Protein AF-A0AB40A2S5-F1 (afdb_monomer)

pLDDT: mean 77.13, std 17.72, range [32.69, 95.38]

Nearest PDB structures (foldseek):
  8j2f-assembly1_B  TM=7.407E-01  e=4.634E+00  Homo sapiens
  6r1j-assembly1_D-2  TM=4.000E-01  e=4.861E+00  Aeromonas hydrophila J-1
  6h2e-assembly1_P-2  TM=4.007E-01  e=5.889E+00  Aeromonas hydrophila subsp. hydrophila AL09-71

Mean predicted aligned error: 19.11 Å

Secondary structure (DSSP, 8-state):
-GGGTTTTTT-HHHHHHHHHHHHHHHHHH--HHHHHHHHHHHS-S---TTT---PPPHHHHHHHHHHHHHHHHHHHHHHHHHHHHHHHHHHHHHTTSSHHHHHHHHHHHHHHHHHHHHHHHHHHHHHHHHGGGGGGSPPPTT--SSPTT----S-PPP----GGGTTTSTTS------------HHHHHHHHHHT--------PPPP----------GGGGSSHHHHHHHHHHHHHHTTSSSPPTT-GGGGS-HHHHHHHHHHHHHHHTT-HHHHHHHHHHHHHHHH-

Foldseek 3Di:
DPPCCPVCVPPPLVVLVVQLVVLVVVLVVLPLVVLVVVLVVQAAPDPDVVPGPDHDALLSLVVSLVSLVVLLVSLVSSLVSLVSNLVSLVVVVVVVPPVVVSVVVNVVSVVSNVVSLVSNLVSQVVSQVSVVCSVVGHHDPVDDNDDPPDDDDNGDDRRDDDPVPPPPPPPDPPPPPPPPPPQPPVNVVVVVVVVPPDDDDDDDDDDDDPPPQPPPDLVQLVDLVSVVVLLVVLVVQVVDVVRDPPNLCNQPDPVLNVVLVVQLVVCCVPPSVVSSVVSSVSSVVRRD

Structure (mmCIF, N/CA/C/O backbone):
data_AF-A0AB40A2S5-F1
#
_entry.id   AF-A0AB40A2S5-F1
#
loop_
_atom_site.group_PDB
_atom_site.id
_atom_site.type_symbol
_atom_site.label_atom_id
_atom_site.label_alt_id
_atom_site.label_comp_id
_atom_site.label_asym_id
_atom_site.label_entity_id
_atom_site.label_seq_id
_atom_site.pdbx_PDB_ins_code
_atom_site.Cartn_x
_atom_site.Cartn_y
_atom_site.Cartn_z
_atom_site.occupancy
_atom_site.B_iso_or_equiv
_atom_site.auth_seq_id
_atom_site.auth_comp_id
_atom_site.auth_asym_id
_atom_site.auth_atom_id
_atom_site.pdbx_PDB_model_num
ATOM 1 N N . MET A 1 1 ? 15.917 -6.326 -9.141 1.00 54.97 1 MET A N 1
ATOM 2 C CA . MET A 1 1 ? 16.997 -5.456 -8.611 1.00 54.97 1 MET A CA 1
ATOM 3 C C . MET A 1 1 ? 18.408 -6.043 -8.737 1.00 54.97 1 MET A C 1
ATOM 5 O O . MET A 1 1 ? 19.335 -5.268 -8.919 1.00 54.97 1 MET A O 1
ATOM 9 N N . ALA A 1 2 ? 18.611 -7.367 -8.661 1.00 56.84 2 ALA A N 1
ATOM 10 C CA . ALA A 1 2 ? 19.961 -7.952 -8.606 1.00 56.84 2 ALA A CA 1
ATOM 11 C C . ALA A 1 2 ? 20.803 -7.795 -9.893 1.00 56.84 2 ALA A C 1
ATOM 13 O O . ALA A 1 2 ? 22.002 -7.555 -9.810 1.00 56.84 2 ALA A O 1
ATOM 14 N N . ARG A 1 3 ? 20.191 -7.865 -11.083 1.00 71.81 3 ARG A N 1
ATOM 15 C CA . ARG A 1 3 ? 20.932 -8.092 -12.341 1.00 71.81 3 ARG A CA 1
ATOM 16 C C . ARG A 1 3 ? 21.876 -6.962 -12.789 1.00 71.81 3 ARG A C 1
ATOM 18 O O . ARG A 1 3 ? 22.825 -7.240 -13.502 1.00 71.81 3 ARG A O 1
ATOM 25 N N . ARG A 1 4 ? 21.627 -5.701 -12.409 1.00 72.25 4 ARG A N 1
ATOM 26 C CA . ARG A 1 4 ? 22.439 -4.535 -12.839 1.00 72.25 4 ARG A CA 1
ATOM 27 C C . ARG A 1 4 ? 22.916 -3.652 -11.682 1.00 72.25 4 ARG A C 1
ATOM 29 O O . ARG A 1 4 ? 23.285 -2.498 -11.883 1.00 72.25 4 ARG A O 1
ATOM 36 N N . LYS A 1 5 ? 22.909 -4.188 -10.455 1.00 75.94 5 LYS A N 1
ATOM 37 C CA . LYS A 1 5 ? 23.306 -3.444 -9.250 1.00 75.94 5 LYS A CA 1
ATOM 38 C C . LYS A 1 5 ? 24.749 -2.941 -9.330 1.00 75.94 5 LYS A C 1
ATOM 40 O O . LYS A 1 5 ? 25.013 -1.817 -8.920 1.00 75.94 5 LYS A O 1
ATOM 45 N N . ASN A 1 6 ? 25.652 -3.750 -9.883 1.00 76.69 6 ASN A N 1
ATOM 46 C CA . ASN A 1 6 ? 27.071 -3.405 -9.978 1.00 76.69 6 ASN A CA 1
ATOM 47 C C . ASN A 1 6 ? 27.342 -2.373 -11.083 1.00 76.69 6 ASN A C 1
ATOM 49 O O . ASN A 1 6 ? 28.136 -1.466 -10.870 1.00 76.69 6 ASN A O 1
ATOM 53 N N . SER A 1 7 ? 26.617 -2.440 -12.204 1.00 76.56 7 SER A N 1
ATOM 54 C CA . SER A 1 7 ? 26.783 -1.520 -13.339 1.00 76.56 7 SER A CA 1
ATOM 55 C C . SER A 1 7 ? 26.329 -0.088 -13.042 1.00 76.56 7 SER A C 1
ATOM 57 O O . SER A 1 7 ? 26.876 0.853 -13.602 1.00 76.56 7 SER A O 1
ATOM 59 N N . PHE A 1 8 ? 25.338 0.098 -12.163 1.00 78.44 8 PHE A N 1
ATOM 60 C CA . PHE A 1 8 ? 24.709 1.406 -11.935 1.00 78.44 8 PHE A CA 1
ATOM 61 C C . PHE A 1 8 ? 24.818 1.913 -10.490 1.00 78.44 8 PHE A C 1
ATOM 63 O O . PHE A 1 8 ? 24.147 2.875 -10.118 1.00 78.44 8 PHE A O 1
ATOM 70 N N . ARG A 1 9 ? 25.681 1.309 -9.660 1.00 79.25 9 ARG A N 1
ATOM 71 C CA . ARG A 1 9 ? 25.815 1.621 -8.220 1.00 79.25 9 ARG A CA 1
ATOM 72 C C . ARG A 1 9 ? 26.042 3.111 -7.924 1.00 79.25 9 ARG A C 1
ATOM 74 O O . ARG A 1 9 ? 25.548 3.626 -6.917 1.00 79.25 9 ARG A O 1
ATOM 81 N N . ASN A 1 10 ? 26.771 3.798 -8.801 1.00 84.81 10 ASN A N 1
ATOM 82 C CA . ASN A 1 10 ? 27.146 5.200 -8.621 1.00 84.81 10 ASN A CA 1
ATOM 83 C C . ASN A 1 10 ? 26.160 6.188 -9.255 1.00 84.81 10 ASN A C 1
ATOM 85 O O . ASN A 1 10 ? 26.269 7.384 -9.007 1.00 84.81 10 ASN A O 1
ATOM 89 N N . MET A 1 11 ? 25.161 5.710 -10.004 1.00 87.88 11 MET A N 1
ATOM 90 C CA . MET A 1 11 ? 24.191 6.587 -10.656 1.00 87.88 11 MET A CA 1
ATOM 91 C C . MET A 1 11 ? 23.150 7.108 -9.650 1.00 87.88 11 MET A C 1
ATOM 93 O O . MET A 1 11 ? 22.482 6.301 -8.989 1.00 87.88 11 MET A O 1
ATOM 97 N N . PRO A 1 12 ? 22.937 8.436 -9.556 1.00 89.00 12 PRO A N 1
ATOM 98 C CA . PRO A 1 12 ? 21.922 9.024 -8.681 1.00 89.00 12 PRO A CA 1
ATOM 99 C C . PRO A 1 12 ? 20.514 8.466 -8.922 1.00 89.00 12 PRO A C 1
ATOM 101 O O . PRO A 1 12 ? 19.831 8.095 -7.964 1.00 89.00 12 PRO A O 1
ATOM 104 N N . GLY A 1 13 ? 20.111 8.301 -10.189 1.00 88.06 13 GLY A N 1
ATOM 105 C CA . GLY A 1 13 ? 18.821 7.697 -10.533 1.00 88.06 13 GLY A CA 1
ATOM 106 C C . GLY A 1 13 ? 18.681 6.272 -10.014 1.00 88.06 13 GLY A C 1
ATOM 107 O O . GLY A 1 13 ? 17.656 5.922 -9.438 1.00 88.06 13 GLY A O 1
ATOM 108 N N . PHE A 1 14 ? 19.735 5.458 -10.111 1.00 88.69 14 PHE A N 1
ATOM 109 C CA . PHE A 1 14 ? 19.708 4.093 -9.586 1.00 88.69 14 PHE A CA 1
ATOM 110 C C . PHE A 1 14 ? 19.562 4.063 -8.058 1.00 88.69 14 PHE A C 1
ATOM 112 O O . PHE A 1 14 ? 18.797 3.258 -7.527 1.00 88.69 14 PHE A O 1
ATOM 119 N N . ARG A 1 15 ? 20.206 4.990 -7.332 1.00 90.69 15 ARG A N 1
ATOM 120 C CA . ARG A 1 15 ? 20.00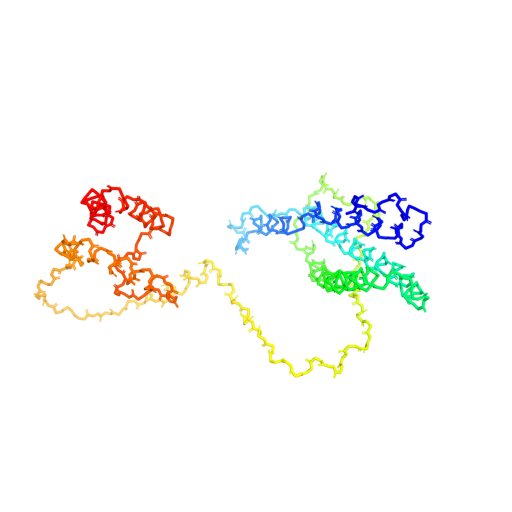3 5.141 -5.879 1.00 90.69 15 ARG A CA 1
ATOM 121 C C . ARG A 1 15 ? 18.558 5.521 -5.540 1.00 90.69 15 ARG A C 1
ATOM 123 O O . ARG A 1 15 ? 18.021 5.003 -4.560 1.00 90.69 15 ARG A O 1
ATOM 130 N N . ALA A 1 16 ? 17.913 6.370 -6.344 1.00 91.69 16 ALA A N 1
ATOM 131 C CA . ALA A 1 16 ? 16.495 6.696 -6.182 1.00 91.69 16 ALA A CA 1
ATOM 132 C C . ALA A 1 16 ? 15.596 5.465 -6.403 1.00 91.69 16 ALA A C 1
ATOM 134 O O . ALA A 1 16 ? 14.708 5.210 -5.591 1.00 91.69 16 ALA A O 1
ATOM 135 N N . VAL A 1 17 ? 15.884 4.626 -7.407 1.00 92.06 17 VAL A N 1
ATOM 136 C CA . VAL A 1 17 ? 15.164 3.352 -7.615 1.00 92.06 17 VAL A CA 1
ATOM 137 C C . VAL A 1 17 ? 15.398 2.377 -6.454 1.00 92.06 17 VAL A C 1
ATOM 139 O O . VAL A 1 17 ? 14.479 1.675 -6.040 1.00 92.06 17 VAL A O 1
ATOM 142 N N . CYS A 1 18 ? 16.599 2.340 -5.870 1.00 91.62 18 CYS A N 1
ATOM 143 C CA . CYS A 1 18 ? 16.871 1.545 -4.667 1.00 91.62 18 CYS A CA 1
ATOM 144 C C . CYS A 1 18 ? 16.024 1.999 -3.474 1.00 91.62 18 CYS A C 1
ATOM 146 O O . CYS A 1 18 ? 15.433 1.160 -2.793 1.00 91.62 18 CYS A O 1
ATOM 148 N N . LYS A 1 19 ? 15.911 3.314 -3.247 1.00 93.62 19 LYS A N 1
ATOM 149 C CA . LYS A 1 19 ? 15.030 3.881 -2.213 1.00 93.62 19 LYS A CA 1
ATOM 150 C C . LYS A 1 19 ? 13.561 3.551 -2.486 1.00 93.62 19 LYS A C 1
ATOM 152 O O . LYS A 1 19 ? 12.868 3.122 -1.566 1.00 93.62 19 LYS A O 1
ATOM 157 N N . LEU A 1 20 ? 13.128 3.665 -3.743 1.00 94.75 20 LEU A N 1
ATOM 158 C CA . LEU A 1 20 ? 11.791 3.274 -4.190 1.00 94.75 20 LEU A CA 1
ATOM 159 C C . LEU A 1 20 ? 11.502 1.802 -3.868 1.00 94.75 20 LEU A C 1
ATOM 161 O O . LEU A 1 20 ? 10.486 1.497 -3.255 1.00 94.75 20 LEU A O 1
ATOM 165 N N . ASN A 1 21 ? 12.411 0.890 -4.213 1.00 93.75 21 ASN A N 1
ATOM 166 C CA . ASN A 1 21 ? 12.247 -0.534 -3.925 1.00 93.75 21 ASN A CA 1
ATOM 167 C C . ASN A 1 21 ? 12.175 -0.813 -2.420 1.00 93.75 21 ASN A C 1
ATOM 169 O O . ASN A 1 21 ? 11.327 -1.580 -1.980 1.00 93.75 21 ASN A O 1
ATOM 173 N N . SER A 1 22 ? 13.020 -0.165 -1.616 1.00 93.81 22 SER A N 1
ATOM 174 C CA . SER A 1 22 ? 12.947 -0.284 -0.157 1.00 93.81 22 SER A CA 1
ATOM 175 C C . SER A 1 22 ? 11.606 0.213 0.396 1.00 93.81 22 SER A C 1
ATOM 177 O O . SER A 1 22 ? 11.049 -0.426 1.286 1.00 93.81 22 SER A O 1
ATOM 179 N N . ALA A 1 23 ? 11.062 1.310 -0.139 1.00 94.81 23 ALA A N 1
ATOM 180 C CA . ALA A 1 23 ? 9.746 1.819 0.244 1.00 94.81 23 ALA A CA 1
ATOM 181 C C . ALA A 1 23 ? 8.612 0.861 -0.168 1.00 94.81 23 ALA A C 1
ATOM 183 O O . ALA A 1 23 ? 7.742 0.568 0.646 1.00 94.81 23 ALA A O 1
ATOM 184 N N . LEU A 1 24 ? 8.669 0.288 -1.375 1.00 94.00 24 LEU A N 1
ATOM 185 C CA . LEU A 1 24 ? 7.712 -0.725 -1.839 1.00 94.00 24 LEU A CA 1
ATOM 186 C C . LEU A 1 24 ? 7.765 -2.009 -0.999 1.00 94.00 24 LEU A C 1
ATOM 188 O O . LEU A 1 24 ? 6.727 -2.564 -0.654 1.00 94.00 24 LEU A O 1
ATOM 192 N N . CYS A 1 25 ? 8.956 -2.465 -0.604 1.00 93.81 25 CYS A N 1
ATOM 193 C CA . CYS A 1 25 ? 9.088 -3.604 0.304 1.00 93.81 25 CYS A CA 1
ATOM 194 C C . CYS A 1 25 ? 8.498 -3.306 1.690 1.00 93.81 25 CYS A C 1
ATOM 196 O O . CYS A 1 25 ? 7.896 -4.188 2.297 1.00 93.81 25 CYS A O 1
ATOM 198 N N . ARG A 1 26 ? 8.656 -2.078 2.204 1.00 93.69 26 ARG A N 1
ATOM 199 C CA . ARG A 1 26 ? 7.998 -1.652 3.453 1.00 93.69 26 ARG A CA 1
ATOM 200 C C . ARG A 1 26 ? 6.481 -1.614 3.296 1.00 93.69 26 ARG A C 1
ATOM 202 O O . ARG A 1 26 ? 5.789 -2.027 4.216 1.00 93.69 26 ARG A O 1
ATOM 209 N N . LEU A 1 27 ? 5.986 -1.189 2.134 1.00 92.00 27 LEU A N 1
ATOM 210 C CA . LEU A 1 27 ? 4.557 -1.157 1.833 1.00 92.00 27 LEU A CA 1
ATOM 211 C C . LEU A 1 27 ? 3.966 -2.567 1.830 1.00 92.00 27 LEU A C 1
ATOM 213 O O . LEU A 1 27 ? 2.934 -2.785 2.441 1.00 92.00 27 LEU A O 1
ATOM 217 N N . LEU A 1 28 ? 4.662 -3.536 1.230 1.00 89.56 28 LEU A N 1
ATOM 218 C CA . LEU A 1 28 ? 4.242 -4.941 1.238 1.00 89.56 28 LEU A CA 1
ATOM 219 C C . LEU A 1 28 ? 4.155 -5.524 2.660 1.00 89.56 28 LEU A C 1
ATOM 221 O O . LEU A 1 28 ? 3.332 -6.391 2.927 1.00 89.56 28 LEU A O 1
ATOM 225 N N . ARG A 1 29 ? 5.019 -5.063 3.572 1.00 90.31 29 ARG A N 1
ATOM 226 C CA . ARG A 1 29 ? 5.001 -5.476 4.985 1.00 90.31 29 ARG A CA 1
ATOM 227 C C . ARG A 1 29 ? 3.889 -4.796 5.785 1.00 90.31 29 ARG A C 1
ATOM 229 O O . ARG A 1 29 ? 3.499 -5.313 6.827 1.00 90.31 29 ARG A O 1
ATOM 236 N N . LEU A 1 30 ? 3.418 -3.633 5.337 1.00 87.88 30 LEU A N 1
ATOM 237 C CA . LEU A 1 30 ? 2.321 -2.900 5.958 1.00 87.88 30 LEU A CA 1
ATOM 238 C C . LEU A 1 30 ? 1.004 -3.413 5.364 1.00 87.88 30 LEU A C 1
ATOM 240 O O . LEU A 1 30 ? 0.471 -2.864 4.404 1.00 87.88 30 LEU A O 1
ATOM 244 N N . ASP A 1 31 ? 0.493 -4.500 5.935 1.00 86.19 31 ASP A N 1
ATOM 245 C CA . ASP A 1 31 ? -0.768 -5.111 5.510 1.00 86.19 31 ASP A CA 1
ATOM 246 C C . ASP A 1 31 ? -1.979 -4.386 6.121 1.00 86.19 31 ASP A C 1
ATOM 248 O O . ASP A 1 31 ? -2.658 -4.878 7.023 1.00 86.19 31 ASP A O 1
ATOM 252 N N . LEU A 1 32 ? -2.247 -3.177 5.618 1.00 89.56 32 LEU A N 1
ATOM 253 C CA . LEU A 1 32 ? -3.384 -2.367 6.064 1.00 89.56 32 LEU A CA 1
ATOM 254 C C . LEU A 1 32 ? -4.727 -3.068 5.800 1.00 89.56 32 LEU A C 1
ATOM 256 O O . LEU A 1 32 ? -5.680 -2.880 6.551 1.00 89.56 32 LEU A O 1
ATOM 260 N N . ALA A 1 33 ? -4.823 -3.867 4.735 1.00 90.12 33 ALA A N 1
ATOM 261 C CA . ALA A 1 33 ? -6.059 -4.561 4.391 1.00 90.12 33 ALA A CA 1
ATOM 262 C C . ALA A 1 33 ? -6.441 -5.565 5.482 1.00 90.12 33 ALA A C 1
ATOM 264 O O . ALA A 1 33 ? -7.592 -5.589 5.918 1.00 90.12 33 ALA A O 1
ATOM 265 N N . ARG A 1 34 ? -5.470 -6.349 5.961 1.00 90.62 34 ARG A N 1
ATOM 266 C CA . ARG A 1 34 ? -5.682 -7.276 7.071 1.00 90.62 34 ARG A CA 1
ATOM 267 C C . ARG A 1 34 ? -6.048 -6.551 8.362 1.00 90.62 34 ARG A C 1
ATOM 269 O O . ARG A 1 34 ? -7.016 -6.955 9.002 1.00 90.62 34 ARG A O 1
ATOM 276 N N . ASP A 1 35 ? -5.337 -5.473 8.693 1.00 90.31 35 ASP A N 1
ATOM 277 C CA . ASP A 1 35 ? -5.613 -4.670 9.892 1.00 90.31 35 ASP A CA 1
ATOM 278 C C . ASP A 1 35 ? -7.056 -4.119 9.871 1.00 90.31 35 ASP A C 1
ATOM 280 O O . ASP A 1 35 ? -7.779 -4.206 10.864 1.00 90.31 35 ASP A O 1
ATOM 284 N N . LEU A 1 36 ? -7.522 -3.623 8.717 1.00 91.19 36 LEU A N 1
ATOM 285 C CA . LEU A 1 36 ? -8.889 -3.117 8.545 1.00 91.19 36 LEU A CA 1
ATOM 286 C C . LEU A 1 36 ? -9.953 -4.219 8.611 1.00 91.19 36 LEU A C 1
ATOM 288 O O . LEU A 1 36 ? -11.012 -4.005 9.198 1.00 91.19 36 LEU A O 1
ATOM 292 N N . VAL A 1 37 ? -9.696 -5.391 8.022 1.00 91.62 37 VAL A N 1
ATOM 293 C CA . VAL A 1 37 ? -10.623 -6.535 8.088 1.00 91.62 37 VAL A CA 1
ATOM 294 C C . VAL A 1 37 ? -10.743 -7.045 9.520 1.00 91.62 37 VAL A C 1
ATOM 296 O O . VAL A 1 37 ? -11.853 -7.302 9.983 1.00 91.62 37 VAL A O 1
ATOM 299 N N . GLN A 1 38 ? -9.624 -7.143 10.237 1.00 90.56 38 GLN A N 1
ATOM 300 C CA . GLN A 1 38 ? -9.612 -7.543 11.639 1.00 90.56 38 GLN A CA 1
ATOM 301 C C . GLN A 1 38 ? -10.362 -6.531 12.509 1.00 90.56 38 GLN A C 1
ATOM 303 O O . GLN A 1 38 ? -11.195 -6.929 13.320 1.00 90.56 38 GLN A O 1
ATOM 308 N N . PHE A 1 39 ? -10.135 -5.231 12.298 1.00 90.00 39 PHE A N 1
ATOM 309 C CA . PHE A 1 39 ? -10.867 -4.189 13.017 1.00 90.00 39 PHE A CA 1
ATOM 310 C C . PHE A 1 39 ? -12.370 -4.228 12.710 1.00 90.00 39 PHE A C 1
ATOM 312 O O . PHE A 1 39 ? -13.184 -4.173 13.626 1.00 90.00 39 PHE A O 1
ATOM 319 N N . ARG A 1 40 ? -12.762 -4.402 11.440 1.00 88.44 40 ARG A N 1
ATOM 320 C CA . ARG A 1 40 ? -14.177 -4.537 11.059 1.00 88.44 40 ARG A CA 1
ATOM 321 C C . ARG A 1 40 ? -14.834 -5.776 11.664 1.00 88.44 40 ARG A C 1
ATOM 323 O O . ARG A 1 40 ? -16.011 -5.703 12.002 1.00 88.44 40 ARG A O 1
ATOM 330 N N . GLY A 1 41 ? -14.107 -6.886 11.781 1.00 86.81 41 GLY A N 1
ATOM 331 C CA . GLY A 1 41 ? -14.595 -8.105 12.429 1.00 86.81 41 GLY A CA 1
ATOM 332 C C . GLY A 1 41 ? -14.757 -7.973 13.945 1.00 86.81 41 GLY A C 1
ATOM 333 O O . GLY A 1 41 ? -15.552 -8.700 14.526 1.00 86.81 41 GLY A O 1
ATOM 334 N N . ALA A 1 42 ? -14.035 -7.043 14.574 1.00 85.75 42 ALA A N 1
ATOM 335 C CA . ALA A 1 42 ? -14.191 -6.717 15.989 1.00 85.75 42 ALA A CA 1
ATOM 336 C C . ALA A 1 42 ? -15.339 -5.727 16.259 1.00 85.75 42 ALA A C 1
ATOM 338 O O . ALA A 1 42 ? -15.735 -5.555 17.407 1.00 85.75 42 ALA A O 1
ATOM 339 N N . LEU A 1 43 ? -15.862 -5.055 15.227 1.00 84.94 43 LEU A N 1
ATOM 340 C CA . LEU A 1 43 ? -17.027 -4.184 15.370 1.00 84.94 43 LEU A CA 1
ATOM 341 C C . LEU A 1 43 ? -18.308 -5.028 15.437 1.00 84.94 43 LEU A C 1
ATOM 343 O O . LEU A 1 43 ? -18.479 -5.913 14.591 1.00 84.94 43 LEU A O 1
ATOM 347 N N . PRO A 1 44 ? -19.223 -4.741 16.379 1.00 80.12 44 PRO A N 1
ATOM 348 C CA . PRO A 1 44 ? -20.508 -5.420 16.435 1.00 80.12 44 PRO A CA 1
ATOM 349 C C . PRO A 1 44 ? -21.328 -5.107 15.175 1.00 80.12 44 PRO A C 1
ATOM 351 O O . PRO A 1 44 ? -21.299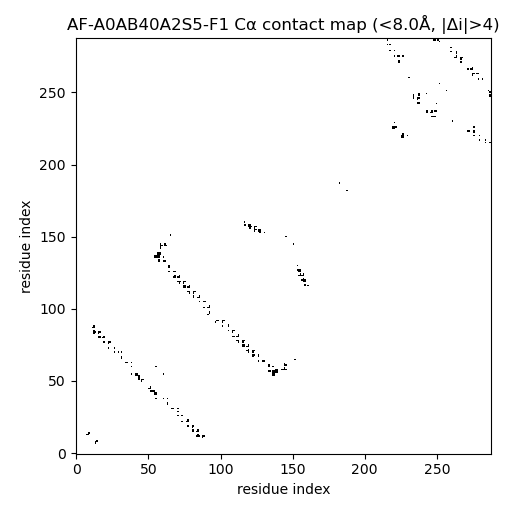 -3.994 14.650 1.00 80.12 44 PRO A O 1
ATOM 354 N N . ASP A 1 45 ? -22.058 -6.104 14.671 1.00 72.94 45 ASP A N 1
ATOM 355 C CA . ASP A 1 45 ? -22.925 -5.932 13.497 1.00 72.94 45 ASP A CA 1
ATOM 356 C C . ASP A 1 45 ? -24.236 -5.191 13.834 1.00 72.94 45 ASP A C 1
ATOM 358 O O . ASP A 1 45 ? -24.921 -4.723 12.923 1.00 72.94 45 ASP A O 1
ATOM 362 N N . VAL A 1 46 ? -24.560 -5.059 15.127 1.00 65.06 46 VAL A N 1
ATOM 363 C CA . VAL A 1 46 ? -25.724 -4.342 15.665 1.00 65.06 46 VAL A CA 1
ATOM 364 C C . VAL A 1 46 ? -25.284 -3.539 16.888 1.00 65.06 46 VAL A C 1
ATOM 366 O O . VAL A 1 46 ? -24.632 -4.081 17.778 1.00 65.06 46 VAL A O 1
ATOM 369 N N . CYS A 1 47 ? -25.637 -2.257 16.925 1.00 58.56 47 CYS A N 1
ATOM 370 C CA . CYS A 1 47 ? -25.440 -1.394 18.088 1.00 58.56 47 CYS A CA 1
ATOM 371 C C . CYS A 1 47 ? -26.744 -1.340 18.897 1.00 58.56 47 CYS A C 1
ATOM 373 O O . CYS A 1 47 ? -27.432 -0.326 18.858 1.00 58.56 47 CYS A O 1
ATOM 375 N N . ASP A 1 48 ? -27.105 -2.436 19.563 1.00 61.56 48 ASP A N 1
ATOM 376 C CA . ASP A 1 48 ? -28.135 -2.404 20.608 1.00 61.56 48 ASP A CA 1
ATOM 377 C C . ASP A 1 48 ? -27.433 -2.211 21.956 1.00 61.56 48 ASP A C 1
ATOM 379 O O . ASP A 1 48 ? -26.440 -2.887 22.223 1.00 61.56 48 ASP A O 1
ATOM 383 N N . GLU A 1 49 ? -27.925 -1.298 22.797 1.00 59.94 49 GLU A N 1
ATOM 384 C CA . GLU A 1 49 ? -27.339 -0.986 24.118 1.00 59.94 49 GLU A CA 1
ATOM 385 C C . GLU A 1 49 ? -27.244 -2.236 25.021 1.00 59.94 49 GLU A C 1
ATOM 387 O O . GLU A 1 49 ? -26.287 -2.374 25.779 1.00 59.94 49 GLU A O 1
ATOM 392 N N . ASP A 1 50 ? -28.172 -3.191 24.867 1.00 55.38 50 ASP A N 1
ATOM 393 C CA . ASP A 1 50 ? -28.272 -4.394 25.710 1.00 55.38 50 ASP A CA 1
ATOM 394 C C . ASP A 1 50 ? -27.659 -5.670 25.087 1.00 55.38 50 ASP A C 1
ATOM 396 O O . ASP A 1 50 ? -27.333 -6.621 25.799 1.00 55.38 50 ASP A O 1
ATOM 400 N N . LEU A 1 51 ? -27.502 -5.720 23.756 1.00 50.38 51 LEU A N 1
ATOM 401 C CA . LEU A 1 51 ? -27.018 -6.894 22.997 1.00 50.38 51 LEU A CA 1
ATOM 402 C C . LEU A 1 51 ? -25.718 -6.638 22.220 1.00 50.38 51 LEU A C 1
ATOM 404 O O . LEU A 1 51 ? -25.161 -7.556 21.606 1.00 50.38 51 LEU A O 1
ATOM 408 N N . GLY A 1 52 ? -25.226 -5.401 22.229 1.00 55.22 52 GLY A N 1
ATOM 409 C CA . GLY A 1 52 ? -23.966 -5.013 21.620 1.00 55.22 52 GLY A CA 1
ATOM 410 C C . GLY A 1 52 ? -22.809 -5.685 22.348 1.00 55.22 52 GLY A C 1
ATOM 411 O O . GLY A 1 52 ? -22.471 -5.329 23.473 1.00 55.22 52 GLY A O 1
ATOM 412 N N . GLY A 1 53 ? -22.189 -6.677 21.707 1.00 61.97 53 GLY A N 1
ATOM 413 C CA . GLY A 1 53 ? -20.961 -7.290 22.212 1.00 61.97 53 GLY A CA 1
ATOM 414 C C . GLY A 1 53 ? -19.847 -6.261 22.463 1.00 61.97 53 GLY A C 1
ATOM 415 O O . GLY A 1 53 ? -19.942 -5.098 22.074 1.00 61.97 53 GLY A O 1
ATOM 416 N N . ALA A 1 54 ? -18.755 -6.701 23.093 1.00 68.56 54 ALA A N 1
ATOM 417 C CA . ALA A 1 54 ? -17.642 -5.830 23.473 1.00 68.56 54 ALA A CA 1
ATOM 418 C C . ALA A 1 54 ? -17.129 -4.973 22.294 1.00 68.56 54 ALA A C 1
ATOM 420 O O . ALA A 1 54 ? -16.552 -5.490 21.336 1.00 68.56 54 ALA A O 1
ATOM 421 N N . MET A 1 55 ? -17.330 -3.654 22.378 1.00 76.50 55 MET A N 1
ATOM 422 C CA . MET A 1 55 ? -16.891 -2.702 21.357 1.00 76.50 55 MET A CA 1
ATOM 423 C C . MET A 1 55 ? -15.365 -2.496 21.418 1.00 76.50 55 MET A C 1
ATOM 425 O O . MET A 1 55 ? -14.793 -2.451 22.514 1.00 76.50 55 MET A O 1
ATOM 429 N N . PRO A 1 56 ? -14.677 -2.315 20.272 1.00 84.44 56 PRO A N 1
ATOM 430 C CA . PRO A 1 56 ? -13.266 -1.956 20.263 1.00 84.44 56 PRO A CA 1
ATOM 431 C C . PRO A 1 56 ? -13.007 -0.671 21.049 1.00 84.44 56 PRO A C 1
ATOM 433 O O . PRO A 1 56 ? -13.753 0.301 20.956 1.00 84.44 56 PRO A O 1
ATOM 436 N N . THR A 1 57 ? -11.909 -0.642 21.798 1.00 87.38 57 THR A N 1
ATOM 437 C CA . THR A 1 57 ? -11.519 0.558 22.546 1.00 87.38 57 THR A CA 1
ATOM 438 C C . THR A 1 57 ? -11.078 1.676 21.605 1.00 87.38 57 THR A C 1
ATOM 440 O O . THR A 1 57 ? -10.561 1.425 20.509 1.00 87.38 57 THR A O 1
ATOM 443 N N . ARG A 1 58 ? -11.176 2.926 22.065 1.00 87.94 58 ARG A N 1
ATOM 444 C CA . ARG A 1 58 ? -10.645 4.083 21.331 1.00 87.94 58 ARG A CA 1
ATOM 445 C C . ARG A 1 58 ? -9.162 3.927 20.969 1.00 87.94 58 ARG A C 1
ATOM 447 O O . ARG A 1 58 ? -8.770 4.279 19.863 1.00 87.94 58 ARG A O 1
ATOM 454 N N . SER A 1 59 ? -8.357 3.322 21.846 1.00 88.06 59 SER A N 1
ATOM 455 C CA . SER A 1 59 ? -6.944 3.015 21.576 1.00 88.06 59 SER A CA 1
ATOM 456 C C . SER A 1 59 ? -6.752 2.093 20.369 1.00 88.06 59 SER A C 1
ATOM 458 O O . SER A 1 59 ? -5.859 2.314 19.554 1.00 88.06 59 SER A O 1
ATOM 460 N N . SER A 1 60 ? -7.603 1.074 20.222 1.00 88.69 60 SER A N 1
ATOM 461 C CA . SER A 1 60 ? -7.574 0.173 19.065 1.00 88.69 60 SER A CA 1
ATOM 462 C C . SER A 1 60 ? -7.919 0.910 17.770 1.00 88.69 60 SER A C 1
ATOM 464 O O . SER A 1 60 ? -7.318 0.646 16.730 1.00 88.69 60 SER A O 1
ATOM 466 N N . PHE A 1 61 ? -8.854 1.859 17.824 1.00 90.50 61 PHE A N 1
ATOM 467 C CA . PHE A 1 61 ? -9.206 2.675 16.666 1.00 90.50 61 PHE A CA 1
ATOM 468 C C . PHE A 1 61 ? -8.111 3.692 16.309 1.00 90.50 61 PHE A C 1
ATOM 470 O O . PHE A 1 61 ? -7.750 3.831 15.140 1.00 90.50 61 PHE A O 1
ATOM 477 N N . GLU A 1 62 ? -7.514 4.347 17.306 1.00 90.12 62 GLU A N 1
ATOM 478 C CA . GLU A 1 62 ? -6.370 5.249 17.127 1.00 90.12 62 GLU A CA 1
ATOM 479 C C . GLU A 1 62 ? -5.163 4.521 16.519 1.00 90.12 62 GLU A C 1
ATOM 481 O O . GLU A 1 62 ? -4.516 5.061 15.620 1.00 90.12 62 GLU A O 1
ATOM 486 N N . TYR A 1 63 ? -4.917 3.265 16.907 1.00 91.06 63 TYR A N 1
ATOM 487 C CA . TYR A 1 63 ? -3.918 2.415 16.258 1.00 91.06 63 TYR A CA 1
ATOM 488 C C . TYR A 1 63 ? -4.179 2.268 14.753 1.00 91.06 63 TYR A C 1
ATOM 490 O O . TYR A 1 63 ? -3.274 2.490 13.946 1.00 91.06 63 TYR A O 1
ATOM 498 N N . ILE A 1 64 ? -5.416 1.960 14.349 1.00 92.69 64 ILE A N 1
ATOM 499 C CA . ILE A 1 64 ? -5.783 1.845 12.928 1.00 92.69 64 ILE A CA 1
ATOM 500 C C . ILE A 1 64 ? -5.586 3.175 12.194 1.00 92.69 64 ILE A C 1
ATOM 502 O O . ILE A 1 64 ? -5.063 3.187 11.077 1.00 92.69 64 ILE A O 1
ATOM 506 N N . LEU A 1 65 ? -5.935 4.302 12.819 1.00 91.62 65 LEU A N 1
ATOM 507 C CA . LEU A 1 65 ? -5.705 5.629 12.245 1.00 91.62 65 LEU A CA 1
ATOM 508 C C . LEU A 1 65 ? -4.213 5.922 12.044 1.00 91.62 65 LEU A C 1
ATOM 510 O O . LEU A 1 65 ? -3.837 6.435 10.990 1.00 91.62 65 LEU A O 1
ATOM 514 N N . VAL A 1 66 ? -3.350 5.547 12.992 1.00 92.12 66 VAL A N 1
ATOM 515 C CA . VAL A 1 66 ? -1.891 5.676 12.838 1.00 92.12 66 VAL A CA 1
ATOM 516 C C . VAL A 1 66 ? -1.361 4.766 11.732 1.00 92.12 66 VAL A C 1
ATOM 518 O O . VAL A 1 66 ? -0.520 5.187 10.937 1.00 92.12 66 VAL A O 1
ATOM 521 N N . ARG A 1 67 ? -1.869 3.535 11.615 1.00 92.69 67 ARG A N 1
ATOM 522 C CA . ARG A 1 67 ? -1.489 2.617 10.526 1.00 92.69 67 ARG A CA 1
ATOM 523 C C . ARG A 1 67 ? -1.878 3.181 9.161 1.00 92.69 67 ARG A C 1
ATOM 525 O O . ARG A 1 67 ? -1.082 3.120 8.224 1.00 92.69 67 ARG A O 1
ATOM 532 N N . LEU A 1 68 ? -3.055 3.795 9.067 1.00 92.88 68 LEU A N 1
ATOM 533 C CA . LEU A 1 68 ? -3.536 4.478 7.869 1.00 92.88 68 LEU A CA 1
ATOM 534 C C . LEU A 1 68 ? -2.694 5.718 7.522 1.00 92.88 68 LEU A C 1
ATOM 536 O O . LEU A 1 68 ? -2.384 5.941 6.351 1.00 92.88 68 LEU A O 1
ATOM 540 N N . LEU A 1 69 ? -2.280 6.491 8.529 1.00 92.19 69 LEU A N 1
ATOM 541 C CA . LEU A 1 69 ? -1.376 7.633 8.370 1.00 92.19 69 LEU A CA 1
ATOM 542 C C . LEU A 1 69 ? 0.007 7.188 7.869 1.00 92.19 69 LEU A C 1
ATOM 544 O O . LEU A 1 69 ? 0.548 7.757 6.921 1.00 92.19 69 LEU A O 1
ATOM 548 N N . GLY A 1 70 ? 0.554 6.118 8.452 1.00 91.88 70 GLY A N 1
ATOM 549 C CA . GLY A 1 70 ? 1.803 5.509 8.000 1.00 91.88 70 GLY A CA 1
ATOM 550 C C . GLY A 1 70 ? 1.717 5.012 6.557 1.00 91.88 70 GLY A C 1
ATOM 551 O O . GLY A 1 70 ? 2.642 5.227 5.776 1.00 91.88 70 GLY A O 1
ATOM 552 N N . PHE A 1 71 ? 0.590 4.408 6.173 1.00 94.06 71 PHE A N 1
ATOM 553 C CA . PHE A 1 71 ? 0.323 3.993 4.795 1.00 94.06 71 PHE A CA 1
ATOM 554 C C . PHE A 1 71 ? 0.286 5.186 3.827 1.00 94.06 71 PHE A C 1
ATOM 556 O O . PHE A 1 71 ? 0.917 5.139 2.770 1.00 94.06 71 PHE A O 1
ATOM 563 N N . TYR A 1 72 ? -0.385 6.278 4.206 1.00 94.00 72 TYR A N 1
ATOM 564 C CA . TYR A 1 72 ? -0.435 7.513 3.421 1.00 94.00 72 TYR A CA 1
ATOM 565 C C . TYR A 1 72 ? 0.967 8.098 3.172 1.00 94.00 72 TYR A C 1
ATOM 567 O O . TYR A 1 72 ? 1.372 8.253 2.017 1.00 94.00 72 TYR A O 1
ATOM 575 N N . HIS A 1 73 ? 1.748 8.342 4.229 1.00 92.75 73 HIS A N 1
ATOM 576 C CA . HIS A 1 73 ? 3.092 8.919 4.092 1.00 92.75 73 HIS A CA 1
ATOM 577 C C . HIS A 1 73 ? 4.072 7.983 3.381 1.00 92.75 73 HIS A C 1
ATOM 579 O O . HIS A 1 73 ? 5.000 8.425 2.702 1.00 92.75 73 HIS A O 1
ATOM 585 N N . LEU A 1 74 ? 3.870 6.669 3.484 1.00 94.44 74 LEU A N 1
ATOM 586 C CA . LEU A 1 74 ? 4.674 5.718 2.733 1.00 94.44 74 LEU A CA 1
ATOM 587 C C . LEU A 1 74 ? 4.423 5.834 1.223 1.00 94.44 74 LEU A C 1
ATOM 589 O O . LEU A 1 74 ? 5.377 5.798 0.444 1.00 94.44 74 LEU A O 1
ATOM 593 N N . HIS A 1 75 ? 3.170 6.029 0.803 1.00 94.38 75 HIS A N 1
ATOM 594 C CA . HIS A 1 75 ? 2.842 6.305 -0.597 1.00 94.38 75 HIS A CA 1
ATOM 595 C C . HIS A 1 75 ? 3.351 7.661 -1.080 1.0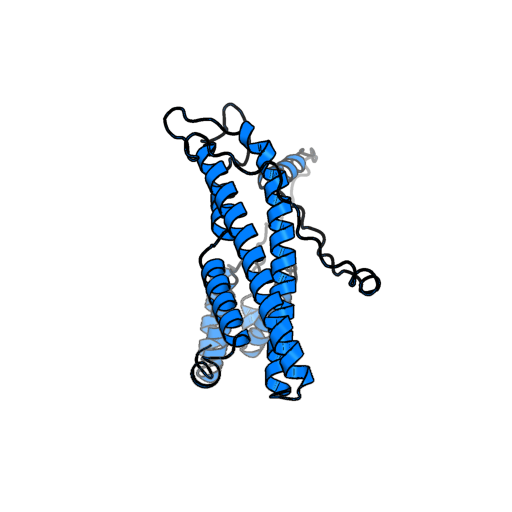0 94.38 75 HIS A C 1
ATOM 597 O O . HIS A 1 75 ? 3.838 7.759 -2.209 1.00 94.38 75 HIS A O 1
ATOM 603 N N . GLU A 1 76 ? 3.293 8.683 -0.231 1.00 92.25 76 GLU A N 1
ATOM 604 C CA . GLU A 1 76 ? 3.900 9.987 -0.499 1.00 92.25 76 GLU A CA 1
ATOM 605 C C . GLU A 1 76 ? 5.407 9.843 -0.757 1.00 92.25 76 GLU A C 1
ATOM 607 O O . GLU A 1 76 ? 5.914 10.275 -1.795 1.00 92.25 76 GLU A O 1
ATOM 612 N N . ARG A 1 77 ? 6.107 9.086 0.096 1.00 94.00 77 ARG A N 1
ATOM 613 C CA . ARG A 1 77 ? 7.531 8.795 -0.082 1.00 94.00 77 ARG A CA 1
ATOM 614 C C . ARG A 1 77 ? 7.832 8.013 -1.361 1.00 94.00 77 ARG A C 1
ATOM 616 O O . ARG A 1 77 ? 8.848 8.261 -2.016 1.00 94.00 77 ARG A O 1
ATOM 623 N N . ILE A 1 78 ? 6.979 7.053 -1.723 1.00 95.31 78 ILE A N 1
ATOM 624 C CA . ILE A 1 78 ? 7.095 6.307 -2.985 1.00 95.31 78 ILE A CA 1
ATOM 625 C C . ILE A 1 78 ? 6.999 7.269 -4.173 1.00 95.31 78 ILE A C 1
ATOM 627 O O . ILE A 1 78 ? 7.847 7.216 -5.065 1.00 95.31 78 ILE A O 1
ATOM 631 N N . ARG A 1 79 ? 6.022 8.183 -4.159 1.00 94.00 79 ARG A N 1
ATOM 632 C CA . ARG A 1 79 ? 5.849 9.203 -5.198 1.00 94.00 79 ARG A CA 1
ATOM 633 C C . ARG A 1 79 ? 7.078 10.096 -5.329 1.00 94.00 79 ARG A C 1
ATOM 635 O O . ARG A 1 79 ? 7.554 10.286 -6.446 1.00 94.00 79 ARG A O 1
ATOM 642 N N . GLU A 1 80 ? 7.614 10.615 -4.228 1.00 92.75 80 GLU A N 1
ATOM 643 C CA . GLU A 1 80 ? 8.838 11.426 -4.260 1.00 92.75 80 GLU A CA 1
ATOM 644 C C . GLU A 1 80 ? 9.989 10.673 -4.933 1.00 92.75 80 GLU A C 1
ATOM 646 O O . GLU A 1 80 ? 10.617 11.185 -5.860 1.00 92.75 80 GLU A O 1
ATOM 651 N N . CYS A 1 81 ? 10.221 9.417 -4.529 1.00 94.06 81 CYS A N 1
ATOM 652 C CA . CYS A 1 81 ? 11.272 8.588 -5.116 1.00 94.06 81 CYS A CA 1
ATOM 653 C C . CYS A 1 81 ? 11.036 8.350 -6.616 1.00 94.06 81 CYS A C 1
ATOM 655 O O . CYS A 1 81 ? 11.993 8.360 -7.393 1.00 94.06 81 CYS A O 1
ATOM 657 N N . CYS A 1 82 ? 9.780 8.157 -7.031 1.00 94.94 82 CYS A N 1
ATOM 658 C CA . CYS A 1 82 ? 9.408 8.045 -8.438 1.00 94.94 82 CYS A CA 1
ATOM 659 C C . CYS A 1 82 ? 9.709 9.331 -9.215 1.00 94.94 82 CYS A C 1
ATOM 661 O O . CYS A 1 82 ? 10.278 9.242 -10.297 1.00 94.94 82 CYS A O 1
ATOM 663 N N . LEU A 1 83 ? 9.372 10.508 -8.680 1.00 93.81 83 LEU A N 1
ATOM 664 C CA . LEU A 1 83 ? 9.634 11.793 -9.337 1.00 93.81 83 LEU A CA 1
ATOM 665 C C . LEU A 1 83 ? 11.137 12.059 -9.478 1.00 93.81 83 LEU A C 1
ATOM 667 O O . LEU A 1 83 ? 11.586 12.420 -10.563 1.00 93.81 83 LEU A O 1
ATOM 671 N N . THR A 1 84 ? 11.923 11.811 -8.426 1.00 93.81 84 THR A N 1
ATOM 672 C CA . THR A 1 84 ? 13.388 11.952 -8.471 1.00 93.81 84 THR A CA 1
ATOM 673 C C . THR A 1 84 ? 14.034 10.970 -9.451 1.00 93.81 84 THR A C 1
ATOM 675 O O . THR A 1 84 ? 14.975 11.322 -10.159 1.00 93.81 84 THR A O 1
ATOM 678 N N . ALA A 1 85 ? 13.553 9.725 -9.511 1.00 93.81 85 ALA A N 1
ATOM 679 C CA . ALA A 1 85 ? 14.061 8.752 -10.473 1.00 93.81 85 ALA A CA 1
ATOM 680 C C . ALA A 1 85 ? 13.661 9.132 -11.908 1.00 93.81 85 ALA A C 1
ATOM 682 O O . ALA A 1 85 ? 14.498 9.101 -12.808 1.00 93.81 85 ALA A O 1
ATOM 683 N N . ALA A 1 86 ? 12.403 9.525 -12.120 1.00 93.75 86 ALA A N 1
ATOM 684 C CA . ALA A 1 86 ? 11.881 9.902 -13.427 1.00 93.75 86 ALA A CA 1
ATOM 685 C C . ALA A 1 86 ? 12.596 11.130 -13.999 1.00 93.75 86 ALA A C 1
ATOM 687 O O . ALA A 1 86 ? 12.950 11.106 -15.175 1.00 93.75 86 ALA A O 1
ATOM 688 N N . SER A 1 87 ? 12.864 12.167 -13.198 1.00 93.19 87 SER A N 1
ATOM 689 C CA . SER A 1 87 ? 13.586 13.356 -13.669 1.00 93.19 87 SER A CA 1
ATOM 690 C C . SER A 1 87 ? 14.989 13.004 -14.169 1.00 93.19 87 SER A C 1
ATOM 692 O O . SER A 1 87 ? 15.353 13.365 -15.288 1.00 93.19 87 SER A O 1
ATOM 694 N N . TYR A 1 88 ? 15.734 12.210 -13.398 1.00 93.06 88 TYR A N 1
ATOM 695 C CA . TYR A 1 88 ? 17.074 11.760 -13.770 1.00 93.06 88 TYR A CA 1
ATOM 696 C C . TYR A 1 88 ? 17.069 10.893 -15.036 1.00 93.06 88 TYR A C 1
ATOM 698 O O . TYR A 1 88 ? 17.848 11.119 -15.960 1.00 93.06 88 TYR A O 1
ATOM 706 N N . PHE A 1 89 ? 16.180 9.901 -15.113 1.00 91.75 89 PHE A N 1
ATOM 707 C CA . PHE A 1 89 ? 16.119 9.017 -16.277 1.00 91.75 89 PHE A CA 1
ATOM 708 C C . PHE A 1 89 ? 15.597 9.721 -17.527 1.00 91.75 89 PHE A C 1
ATOM 710 O O . PHE A 1 89 ? 16.032 9.386 -18.621 1.00 91.75 89 PHE A O 1
ATOM 717 N N . THR A 1 90 ? 14.740 10.732 -17.384 1.00 91.81 90 THR A N 1
ATOM 718 C CA . THR A 1 90 ? 14.304 11.566 -18.513 1.00 91.81 90 THR A CA 1
ATOM 719 C C . THR A 1 90 ? 15.464 12.400 -19.059 1.00 91.81 90 THR A C 1
ATOM 721 O O . THR A 1 90 ? 15.622 12.503 -20.271 1.00 91.81 90 THR A O 1
ATOM 724 N N . GLN A 1 91 ? 16.324 12.951 -18.193 1.00 91.12 91 GLN A N 1
ATOM 725 C CA . GLN A 1 91 ? 17.556 13.622 -18.632 1.00 91.12 91 GLN A CA 1
ATOM 726 C C . GLN A 1 91 ? 18.495 12.652 -19.357 1.00 91.12 91 GLN A C 1
ATOM 728 O O . GLN A 1 91 ? 19.044 12.985 -20.401 1.00 91.12 91 GLN A O 1
ATOM 733 N N . LEU A 1 92 ? 18.635 11.429 -18.844 1.00 89.00 92 LEU A N 1
ATOM 734 C CA . LEU A 1 92 ? 19.486 10.413 -19.458 1.00 89.00 92 LEU A CA 1
ATOM 735 C C . LEU A 1 92 ? 18.936 9.916 -20.808 1.00 89.00 92 LEU A C 1
ATOM 737 O O . LEU A 1 92 ? 19.714 9.664 -21.725 1.00 89.00 92 LEU A O 1
ATOM 741 N N . LEU A 1 93 ? 17.606 9.848 -20.947 1.00 89.06 93 LEU A N 1
ATOM 742 C CA . LEU A 1 93 ? 16.912 9.541 -22.200 1.00 89.06 93 LEU A CA 1
ATOM 743 C C . LEU A 1 93 ? 17.164 10.620 -23.263 1.00 89.06 93 LEU A C 1
ATOM 745 O O . LEU A 1 93 ? 17.421 10.292 -24.414 1.00 89.06 93 LEU A O 1
ATOM 749 N N . ARG A 1 94 ? 17.149 11.906 -22.881 1.00 88.44 94 ARG A N 1
ATOM 750 C CA . ARG A 1 94 ? 17.470 13.021 -23.797 1.00 88.44 94 ARG A CA 1
ATOM 751 C C . ARG A 1 94 ? 18.888 12.929 -24.364 1.00 88.44 94 ARG A C 1
ATOM 753 O O . ARG A 1 94 ? 19.127 13.408 -25.464 1.00 88.44 94 ARG A O 1
ATOM 760 N N . ASN A 1 95 ? 19.795 12.289 -23.633 1.00 87.69 95 ASN A N 1
ATOM 761 C CA . ASN A 1 95 ? 21.172 12.058 -24.058 1.00 87.69 95 ASN A CA 1
ATOM 762 C C . ASN A 1 95 ? 21.334 10.764 -24.888 1.00 87.69 95 ASN A C 1
ATOM 764 O O . ASN A 1 95 ? 22.460 10.347 -25.138 1.00 87.69 95 ASN A O 1
ATOM 768 N N . ASN A 1 96 ? 20.234 10.112 -25.293 1.00 83.81 96 ASN A N 1
ATOM 769 C CA . ASN A 1 96 ? 20.198 8.881 -26.094 1.00 83.81 96 ASN A CA 1
ATOM 770 C C . ASN A 1 96 ? 20.964 7.676 -25.509 1.00 83.81 96 ASN A C 1
ATOM 772 O O . ASN A 1 96 ? 21.304 6.733 -26.225 1.00 83.81 96 ASN A O 1
ATOM 776 N N . PHE A 1 97 ? 21.196 7.643 -24.194 1.00 77.81 97 PHE A N 1
ATOM 777 C CA . PHE A 1 97 ? 21.826 6.495 -23.540 1.00 77.81 97 PHE A CA 1
ATOM 778 C C . PHE A 1 97 ? 20.792 5.420 -23.184 1.00 77.81 97 PHE A C 1
ATOM 780 O O . PHE A 1 97 ? 19.772 5.720 -22.578 1.00 77.81 97 PHE A O 1
ATOM 787 N N . PHE A 1 98 ? 21.077 4.146 -23.481 1.00 79.88 98 PHE A N 1
ATOM 788 C CA . PHE A 1 98 ? 20.299 2.979 -23.018 1.00 79.88 98 PHE A CA 1
ATOM 789 C C . PHE A 1 98 ? 18.768 3.088 -23.202 1.00 79.88 98 PHE A C 1
ATOM 791 O O . PHE A 1 98 ? 18.009 2.707 -22.304 1.00 79.88 98 PHE A O 1
ATOM 798 N N . MET A 1 99 ? 18.318 3.588 -24.358 1.00 85.88 99 MET A N 1
ATOM 799 C CA . MET A 1 99 ? 16.919 3.954 -24.628 1.00 85.88 99 MET A CA 1
ATOM 800 C C . MET A 1 99 ? 15.910 2.859 -24.259 1.00 85.88 99 MET A C 1
ATOM 802 O O . MET A 1 99 ? 14.982 3.123 -23.497 1.00 85.88 99 MET A O 1
ATOM 806 N N . ASP A 1 100 ? 16.118 1.613 -24.685 1.00 86.75 100 ASP A N 1
ATOM 807 C CA . ASP A 1 100 ? 15.172 0.514 -24.421 1.00 86.75 100 ASP A CA 1
ATOM 808 C C . ASP A 1 100 ? 14.994 0.225 -22.925 1.00 86.75 100 ASP A C 1
ATOM 810 O O . ASP A 1 100 ? 13.896 -0.022 -22.425 1.00 86.75 100 ASP A O 1
ATOM 814 N N . PHE A 1 101 ? 16.092 0.275 -22.171 1.00 85.88 101 PHE A N 1
ATOM 815 C CA . PHE A 1 101 ? 16.053 0.015 -20.737 1.00 85.88 101 PHE A CA 1
ATOM 816 C C . PHE A 1 101 ? 15.443 1.192 -19.976 1.00 85.88 101 PHE A C 1
ATOM 818 O O . PHE A 1 101 ? 14.651 0.991 -19.053 1.00 85.88 101 PHE A O 1
ATOM 825 N N . ILE A 1 102 ? 15.820 2.416 -20.347 1.00 88.88 102 ILE A N 1
ATOM 826 C CA . ILE A 1 102 ? 15.352 3.628 -19.681 1.00 88.88 102 ILE A CA 1
ATOM 827 C C . ILE A 1 102 ? 13.865 3.852 -19.944 1.00 88.88 102 ILE A C 1
ATOM 829 O O . ILE A 1 102 ? 13.137 4.158 -19.004 1.00 88.88 102 ILE A O 1
ATOM 833 N N . THR A 1 103 ? 13.388 3.649 -21.172 1.00 91.19 103 THR A N 1
ATOM 834 C CA . THR A 1 103 ? 11.960 3.771 -21.511 1.00 91.19 103 THR A CA 1
ATOM 835 C C . THR A 1 103 ? 11.108 2.797 -20.701 1.00 91.19 103 THR A C 1
ATOM 837 O O . THR A 1 103 ? 10.147 3.218 -20.052 1.00 91.19 103 THR A O 1
ATOM 840 N N . LEU A 1 104 ? 11.499 1.518 -20.635 1.00 91.88 104 LEU A N 1
ATOM 841 C CA . LEU A 1 104 ? 10.818 0.516 -19.812 1.00 91.88 104 LEU A CA 1
ATOM 842 C C . LEU A 1 104 ? 10.843 0.890 -18.324 1.00 91.88 104 LEU A C 1
ATOM 844 O O . LEU A 1 104 ? 9.834 0.761 -17.625 1.00 91.88 104 LEU A O 1
ATOM 848 N N . LEU A 1 105 ? 11.982 1.381 -17.829 1.00 91.00 105 LEU A N 1
ATOM 849 C CA . LEU A 1 105 ? 12.132 1.798 -16.438 1.00 91.00 105 LEU A CA 1
ATOM 850 C C . LEU A 1 105 ? 11.250 3.009 -16.103 1.00 91.00 105 LEU A C 1
ATOM 852 O O . LEU A 1 105 ? 10.568 2.995 -15.079 1.00 91.00 105 LEU A O 1
ATOM 856 N N . ILE A 1 106 ? 11.218 4.028 -16.963 1.00 92.62 106 ILE A N 1
ATOM 857 C CA . ILE A 1 106 ? 10.357 5.207 -16.806 1.00 92.62 106 ILE A CA 1
ATOM 858 C C . ILE A 1 106 ? 8.885 4.790 -16.838 1.00 92.62 106 ILE A C 1
ATOM 860 O O . ILE A 1 106 ? 8.126 5.222 -15.972 1.00 92.62 106 ILE A O 1
ATOM 864 N N . ALA A 1 107 ? 8.480 3.909 -17.758 1.00 94.75 107 ALA A N 1
ATOM 865 C CA . ALA A 1 107 ? 7.111 3.398 -17.819 1.00 94.75 107 ALA A CA 1
ATOM 866 C C . ALA A 1 107 ? 6.707 2.679 -16.518 1.00 94.75 107 ALA A C 1
ATOM 868 O O . ALA A 1 107 ? 5.623 2.916 -15.975 1.00 94.75 107 ALA A O 1
ATOM 869 N N . ALA A 1 108 ? 7.599 1.851 -15.964 1.00 94.12 108 ALA A N 1
ATOM 870 C CA . ALA A 1 108 ? 7.377 1.190 -14.681 1.00 94.12 108 ALA A CA 1
ATOM 871 C C . ALA A 1 108 ? 7.260 2.199 -13.523 1.00 94.12 108 ALA A C 1
ATOM 873 O O . ALA A 1 108 ? 6.321 2.118 -12.728 1.00 94.12 108 ALA A O 1
ATOM 874 N N . ILE A 1 109 ? 8.167 3.181 -13.449 1.00 94.69 109 ILE A N 1
ATOM 875 C CA . ILE A 1 109 ? 8.150 4.244 -12.431 1.00 94.69 109 ILE A CA 1
ATOM 876 C C . ILE A 1 109 ? 6.860 5.070 -12.523 1.00 94.69 109 ILE A C 1
ATOM 878 O O . ILE A 1 109 ? 6.229 5.336 -11.500 1.00 94.69 109 ILE A O 1
ATOM 882 N N . ALA A 1 110 ? 6.435 5.434 -13.734 1.00 94.81 110 ALA A N 1
ATOM 883 C CA . ALA A 1 110 ? 5.210 6.189 -13.974 1.00 94.81 110 ALA A CA 1
ATOM 884 C C . ALA A 1 110 ? 3.969 5.416 -13.507 1.00 94.81 110 ALA A C 1
ATOM 886 O O . ALA A 1 110 ? 3.109 5.975 -12.822 1.00 94.81 110 ALA A O 1
ATOM 887 N N . LYS A 1 111 ? 3.900 4.111 -13.803 1.00 95.31 111 LYS A N 1
ATOM 888 C CA . LYS A 1 111 ? 2.807 3.245 -13.343 1.00 95.31 111 LYS A CA 1
ATOM 889 C C . LYS A 1 111 ? 2.755 3.156 -11.816 1.00 95.31 111 LYS A C 1
ATOM 891 O O . LYS A 1 111 ? 1.679 3.298 -11.237 1.00 95.31 111 LYS A O 1
ATOM 896 N N . ILE A 1 112 ? 3.904 2.971 -11.161 1.00 95.38 112 ILE A N 1
ATOM 897 C CA . ILE A 1 112 ? 3.999 2.931 -9.692 1.00 95.38 112 ILE A CA 1
ATOM 898 C C . ILE A 1 112 ? 3.543 4.262 -9.084 1.00 95.38 112 ILE A C 1
ATOM 900 O O . ILE A 1 112 ? 2.773 4.265 -8.123 1.00 95.38 112 ILE A O 1
ATOM 904 N N . ASN A 1 113 ? 3.957 5.389 -9.666 1.00 94.69 113 ASN A N 1
ATOM 905 C CA . ASN A 1 113 ? 3.561 6.716 -9.209 1.00 94.69 113 ASN A CA 1
ATOM 906 C C . ASN A 1 113 ? 2.045 6.948 -9.325 1.00 94.69 113 ASN A C 1
ATOM 908 O O . ASN A 1 113 ? 1.420 7.428 -8.377 1.00 94.69 113 ASN A O 1
ATOM 912 N N . LYS A 1 114 ? 1.439 6.565 -10.461 1.00 93.88 114 LYS A N 1
ATOM 913 C CA . LYS A 1 114 ? -0.015 6.672 -10.680 1.00 93.88 114 LYS A CA 1
ATOM 914 C C . LYS A 1 114 ? -0.787 5.875 -9.628 1.00 93.88 114 LYS A C 1
ATOM 916 O O . LYS A 1 114 ? -1.697 6.410 -8.999 1.00 93.88 114 LYS A O 1
ATOM 921 N N . LEU A 1 115 ? -0.396 4.618 -9.401 1.00 93.62 115 LEU A N 1
ATOM 922 C CA . LEU A 1 115 ? -1.036 3.754 -8.405 1.00 93.62 115 LEU A CA 1
ATOM 923 C C . LEU A 1 115 ? -0.861 4.288 -6.980 1.00 93.62 115 LEU A C 1
ATOM 925 O O . LEU A 1 115 ? -1.832 4.335 -6.229 1.00 93.62 115 LEU A O 1
ATOM 929 N N . SER A 1 116 ? 0.343 4.743 -6.632 1.00 93.81 116 SER A N 1
ATOM 930 C CA . SER A 1 116 ? 0.637 5.268 -5.294 1.00 93.81 116 SER A CA 1
ATOM 931 C C . SER A 1 116 ? -0.129 6.553 -5.002 1.00 93.81 116 SER A C 1
ATOM 933 O O . SER A 1 116 ? -0.663 6.706 -3.911 1.00 93.81 116 SER A O 1
ATOM 935 N N . SER A 1 117 ? -0.254 7.446 -5.988 1.00 92.06 117 SER A N 1
ATOM 936 C CA . SER A 1 117 ? -1.034 8.682 -5.846 1.00 92.06 117 SER A CA 1
ATOM 937 C C . SER A 1 117 ? -2.516 8.379 -5.620 1.00 92.06 117 SER A C 1
ATOM 939 O O . SER A 1 117 ? -3.136 8.936 -4.720 1.00 92.06 117 SER A O 1
ATOM 941 N N . LEU A 1 118 ? -3.078 7.441 -6.388 1.00 92.69 118 LEU A N 1
ATOM 942 C CA . LEU A 1 118 ? -4.467 7.017 -6.226 1.00 92.69 118 LEU A CA 1
ATOM 943 C C . LEU A 1 118 ? -4.707 6.369 -4.854 1.00 92.69 118 LEU A C 1
ATOM 945 O O . LEU A 1 118 ? -5.724 6.642 -4.217 1.00 92.69 118 LEU A O 1
ATOM 949 N N . GLN A 1 119 ? -3.784 5.524 -4.390 1.00 92.00 119 GLN A N 1
ATOM 950 C CA . GLN A 1 119 ? -3.886 4.881 -3.079 1.00 92.00 119 GLN A CA 1
ATOM 951 C C . GLN A 1 119 ? -3.748 5.886 -1.930 1.00 92.00 119 GLN A C 1
ATOM 953 O O . GLN A 1 119 ? -4.565 5.835 -1.014 1.00 92.00 119 GLN A O 1
ATOM 958 N N . ALA A 1 120 ? -2.820 6.845 -2.019 1.00 92.00 120 ALA A N 1
ATOM 959 C CA . ALA A 1 120 ? -2.676 7.927 -1.044 1.00 92.00 120 ALA A CA 1
ATOM 960 C C . ALA A 1 120 ? -3.944 8.791 -0.943 1.00 92.00 120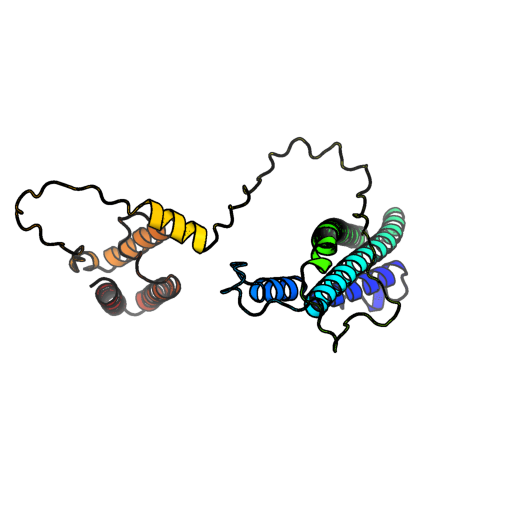 ALA A C 1
ATOM 962 O O . ALA A 1 120 ? -4.426 9.077 0.151 1.00 92.00 120 ALA A O 1
ATOM 963 N N . SER A 1 121 ? -4.547 9.172 -2.072 1.00 91.38 121 SER A N 1
ATOM 964 C CA . SER A 1 121 ? -5.779 9.973 -2.053 1.00 91.38 121 SER A CA 1
ATOM 965 C C . SER A 1 121 ? -6.959 9.197 -1.461 1.00 91.38 121 SER A C 1
ATOM 967 O O . SER A 1 121 ? -7.758 9.758 -0.707 1.00 91.38 121 SER A O 1
ATOM 969 N N . LYS A 1 122 ? -7.050 7.888 -1.732 1.00 91.69 122 LYS A N 1
ATOM 970 C CA . LYS A 1 122 ? -8.052 7.018 -1.098 1.00 91.69 122 LYS A CA 1
ATOM 971 C C . LYS A 1 122 ? -7.819 6.878 0.406 1.00 91.69 122 LYS A C 1
ATOM 973 O O . LYS A 1 122 ? -8.787 6.965 1.158 1.00 91.69 122 LYS A O 1
ATOM 978 N N . SER A 1 123 ? -6.575 6.699 0.851 1.00 91.75 123 SER A N 1
ATOM 979 C CA . SER A 1 123 ? -6.263 6.592 2.280 1.00 91.75 123 SER A CA 1
ATOM 980 C C . SER A 1 123 ? -6.520 7.904 3.020 1.00 91.75 123 SER A C 1
ATOM 982 O O . SER A 1 123 ? -7.099 7.868 4.100 1.00 91.75 123 SER A O 1
ATOM 984 N N . ALA A 1 124 ? -6.196 9.055 2.422 1.00 91.75 124 ALA A N 1
ATOM 985 C CA . ALA A 1 124 ? -6.522 10.370 2.978 1.00 91.75 124 ALA A CA 1
ATOM 986 C C . ALA A 1 124 ? -8.042 10.575 3.106 1.00 91.75 124 ALA A C 1
ATOM 988 O O . ALA A 1 124 ? -8.531 10.994 4.153 1.00 91.75 124 ALA A O 1
ATOM 989 N N . SER A 1 125 ? -8.813 10.209 2.073 1.00 92.31 125 SER A N 1
ATOM 990 C CA . SER A 1 125 ? -10.280 10.267 2.125 1.00 92.31 125 SER A CA 1
ATOM 991 C C . SER A 1 125 ? -10.855 9.368 3.221 1.00 92.31 125 SER A C 1
ATOM 993 O O . SER A 1 125 ? -11.750 9.787 3.954 1.00 92.31 125 SER A O 1
ATOM 995 N N . LEU A 1 126 ? -10.331 8.147 3.358 1.00 91.75 126 LEU A N 1
ATOM 996 C CA . LEU A 1 126 ? -10.761 7.207 4.390 1.00 91.75 126 LEU A CA 1
ATOM 997 C C . LEU A 1 126 ? -10.415 7.723 5.794 1.00 91.75 126 LEU A C 1
ATOM 999 O O . LEU A 1 126 ? -11.269 7.697 6.673 1.00 91.75 126 LEU A O 1
ATOM 1003 N N . TYR A 1 127 ? -9.218 8.281 5.983 1.00 92.62 127 TYR A N 1
ATOM 1004 C CA . TYR A 1 127 ? -8.793 8.876 7.250 1.00 92.62 127 TYR A CA 1
ATOM 1005 C C . TYR A 1 127 ? -9.706 10.033 7.663 1.00 92.62 127 TYR A C 1
ATOM 1007 O O . TYR A 1 127 ? -10.207 10.055 8.784 1.00 92.62 127 TYR A O 1
ATOM 1015 N N . ASN A 1 128 ? -9.993 10.952 6.738 1.00 92.06 128 ASN A N 1
ATOM 1016 C CA . ASN A 1 128 ? -10.852 12.108 7.004 1.00 92.06 128 ASN A CA 1
ATOM 1017 C C . ASN A 1 128 ? -12.289 11.709 7.371 1.00 92.06 128 ASN A C 1
ATOM 1019 O O . ASN A 1 128 ? -12.955 12.441 8.096 1.00 92.06 128 ASN A O 1
ATOM 1023 N N . LYS A 1 129 ? -12.767 10.557 6.883 1.00 91.56 129 LYS A N 1
ATOM 1024 C CA . LYS A 1 129 ? -14.086 10.011 7.235 1.00 91.56 129 LYS A CA 1
ATOM 1025 C C . LYS A 1 129 ? -14.093 9.306 8.589 1.00 91.56 129 LYS A C 1
ATOM 1027 O O . LYS A 1 129 ? -15.073 9.413 9.315 1.00 91.56 129 LYS A O 1
ATOM 1032 N N . LEU A 1 130 ? -13.020 8.590 8.919 1.00 89.69 130 LEU A N 1
ATOM 1033 C CA . LEU A 1 130 ? -12.909 7.834 10.168 1.00 89.69 130 LEU A CA 1
ATOM 1034 C C . LEU A 1 130 ? -12.548 8.720 11.363 1.00 89.69 130 LEU A C 1
ATOM 1036 O O . LEU A 1 130 ? -13.000 8.468 12.474 1.00 89.69 130 LEU A O 1
ATOM 1040 N N . ARG A 1 131 ? -11.761 9.780 11.161 1.00 88.56 131 ARG A N 1
ATOM 1041 C CA . ARG A 1 131 ? -11.271 10.621 12.259 1.00 88.56 131 ARG A CA 1
ATOM 1042 C C . ARG A 1 131 ? -12.382 11.236 13.134 1.00 88.56 131 ARG A C 1
ATOM 1044 O O . ARG A 1 131 ? -12.238 11.185 14.354 1.00 88.56 131 ARG A O 1
ATOM 1051 N N . PRO A 1 132 ? -13.491 11.769 12.590 1.00 88.94 132 PRO A N 1
ATOM 1052 C CA . PRO A 1 132 ? -14.589 12.279 13.416 1.00 88.94 132 PRO A CA 1
ATOM 1053 C C . PRO A 1 132 ? -15.235 11.211 14.310 1.00 88.94 132 PRO A C 1
ATOM 1055 O O . PRO A 1 132 ? -15.765 11.533 15.367 1.00 88.94 132 PRO A O 1
ATOM 1058 N N . GLN A 1 133 ? -15.152 9.935 13.922 1.00 86.31 133 GLN A N 1
ATOM 1059 C CA . GLN A 1 133 ? -15.753 8.816 14.651 1.00 86.31 133 GLN A CA 1
ATOM 1060 C C . GLN A 1 133 ? -14.926 8.389 15.872 1.00 86.31 133 GLN A C 1
ATOM 1062 O O . GLN A 1 133 ? -15.355 7.533 16.629 1.00 86.31 133 GLN A O 1
ATOM 1067 N N . VAL A 1 134 ? -13.753 8.983 16.125 1.00 85.56 134 VAL A N 1
ATOM 1068 C CA . VAL A 1 134 ? -12.939 8.641 17.308 1.00 85.56 134 VAL A CA 1
ATOM 1069 C C . VAL A 1 134 ? -13.709 8.875 18.613 1.00 85.56 134 VAL A C 1
ATOM 1071 O O . VAL A 1 134 ? -13.533 8.127 19.571 1.00 85.56 134 VAL A O 1
ATOM 1074 N N . ALA A 1 135 ? -14.578 9.889 18.647 1.00 83.81 135 ALA A N 1
ATOM 1075 C CA . ALA A 1 135 ? -15.363 10.232 19.829 1.00 83.81 135 ALA A CA 1
ATOM 1076 C C . ALA A 1 135 ? -16.473 9.217 20.157 1.00 83.81 135 ALA A C 1
ATOM 1078 O O . ALA A 1 135 ? -16.921 9.186 21.297 1.00 83.81 135 ALA A O 1
ATOM 1079 N N . SER A 1 136 ? -16.900 8.380 19.202 1.00 84.12 136 SER A N 1
ATOM 1080 C CA . SER A 1 136 ? -17.958 7.386 19.435 1.00 84.12 136 SER A CA 1
ATOM 1081 C C . SER A 1 136 ? -17.457 6.095 20.086 1.00 84.12 136 SER A C 1
ATOM 1083 O O . SER A 1 136 ? -18.258 5.204 20.344 1.00 84.12 136 SER A O 1
ATOM 1085 N N . PHE A 1 137 ? -16.147 5.957 20.314 1.00 84.25 137 PHE A N 1
ATOM 1086 C CA . PHE A 1 137 ? -15.562 4.757 20.911 1.00 84.25 137 PHE A CA 1
ATOM 1087 C C . PHE A 1 137 ? -15.315 4.923 22.416 1.00 84.25 137 PHE A C 1
ATOM 1089 O O . PHE A 1 137 ? -14.891 5.999 22.854 1.00 84.25 137 PHE A O 1
ATOM 1096 N N . PRO A 1 138 ? -15.492 3.850 23.211 1.00 83.31 138 PRO A N 1
ATOM 1097 C CA . PRO A 1 138 ? -15.297 3.896 24.652 1.00 83.31 138 PRO A CA 1
ATOM 1098 C C . PRO A 1 138 ? -13.834 4.178 25.008 1.00 83.31 138 PRO A C 1
ATOM 1100 O O . PRO A 1 138 ? -12.892 3.616 24.428 1.00 83.31 138 PRO A O 1
ATOM 1103 N N . LEU A 1 139 ? -13.648 5.061 25.990 1.00 81.69 139 LEU A N 1
ATOM 1104 C CA . LEU A 1 139 ? -12.343 5.455 26.507 1.00 81.69 139 LEU A CA 1
ATOM 1105 C C . LEU A 1 139 ? -11.964 4.577 27.703 1.00 81.69 139 LEU A C 1
ATOM 1107 O O . LEU A 1 139 ? -12.724 4.450 28.658 1.00 81.69 139 LEU A O 1
ATOM 1111 N N . VAL A 1 140 ? -10.766 3.996 27.670 1.00 80.06 140 VAL A N 1
ATOM 1112 C CA . VAL A 1 140 ? -10.233 3.201 28.782 1.00 80.06 140 VAL A CA 1
ATOM 1113 C C . VAL A 1 140 ? -9.277 4.069 29.591 1.00 80.06 140 VAL A C 1
ATOM 1115 O O . VAL A 1 140 ? -8.232 4.473 29.092 1.00 80.06 140 VAL A O 1
ATOM 1118 N N . ALA A 1 141 ? -9.605 4.336 30.857 1.00 73.12 141 ALA A N 1
ATOM 1119 C CA . ALA A 1 141 ? -8.831 5.245 31.712 1.00 73.12 141 ALA A CA 1
ATOM 1120 C C . ALA A 1 141 ? -7.360 4.820 31.912 1.00 73.12 141 ALA A C 1
ATOM 1122 O O . ALA A 1 141 ? -6.487 5.668 32.069 1.00 73.12 141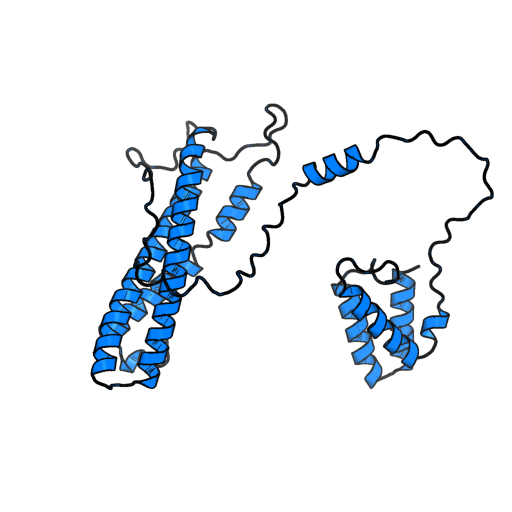 ALA A O 1
ATOM 1123 N N . LYS A 1 142 ? -7.077 3.511 31.886 1.00 74.88 142 LYS A N 1
ATOM 1124 C CA . LYS A 1 142 ? -5.745 2.941 32.161 1.00 74.88 142 LYS A CA 1
ATOM 1125 C C . LYS A 1 142 ? -4.844 2.806 30.928 1.00 74.88 142 LYS A C 1
ATOM 1127 O O . LYS A 1 142 ? -3.677 2.468 31.085 1.00 74.88 142 LYS A O 1
ATOM 1132 N N . HIS A 1 143 ? -5.360 3.029 29.718 1.00 76.31 143 HIS A N 1
ATOM 1133 C CA . HIS A 1 143 ? -4.599 2.812 28.488 1.00 76.31 143 HIS A CA 1
ATOM 1134 C C . HIS A 1 143 ? -4.856 3.931 27.478 1.00 76.31 143 HIS A C 1
ATOM 1136 O O . HIS A 1 143 ? -5.950 4.052 26.929 1.00 76.31 143 HIS A O 1
ATOM 1142 N N . LYS A 1 144 ? -3.817 4.724 27.202 1.00 78.94 144 LYS A N 1
ATOM 1143 C CA . LYS A 1 144 ? -3.788 5.707 26.116 1.00 78.94 144 LYS A CA 1
ATOM 1144 C C . LYS A 1 144 ? -2.784 5.232 25.074 1.00 78.94 144 LYS A C 1
ATOM 1146 O O . LYS A 1 144 ? -1.639 4.950 25.410 1.00 78.94 144 LYS A O 1
ATOM 1151 N N . PHE A 1 145 ? -3.225 5.108 23.825 1.00 81.25 145 PHE A N 1
ATOM 1152 C CA . PHE A 1 145 ? -2.351 4.684 22.731 1.00 81.25 145 PHE A CA 1
ATOM 1153 C C . PHE A 1 145 ? -1.411 5.809 22.279 1.00 81.25 145 PHE A C 1
ATOM 1155 O O . PHE A 1 145 ? -0.248 5.563 21.972 1.00 81.25 145 PHE A O 1
ATOM 1162 N N . LEU A 1 146 ? -1.914 7.044 22.248 1.00 79.81 146 LEU A N 1
ATOM 1163 C CA . LEU A 1 146 ? -1.114 8.229 21.960 1.00 79.81 146 LEU A CA 1
ATOM 1164 C C . LEU A 1 146 ? -0.350 8.667 23.215 1.00 79.81 146 LEU A C 1
ATOM 1166 O O . LEU A 1 146 ? -0.910 8.677 24.314 1.00 79.81 146 LEU A O 1
ATOM 1170 N N . ALA A 1 147 ? 0.918 9.040 23.036 1.00 78.44 147 ALA A N 1
ATOM 1171 C CA . ALA A 1 147 ? 1.719 9.639 24.096 1.00 78.44 147 ALA A CA 1
ATOM 1172 C C . ALA A 1 147 ? 1.147 11.007 24.507 1.00 78.44 147 ALA A C 1
ATOM 1174 O O . ALA A 1 147 ? 0.456 11.671 23.730 1.00 78.44 147 ALA A O 1
ATOM 1175 N N . GLU A 1 148 ? 1.444 11.441 25.730 1.00 72.19 148 GLU A N 1
ATOM 1176 C CA . GLU A 1 148 ? 0.979 12.731 26.242 1.00 72.19 148 GLU A CA 1
ATOM 1177 C C . GLU A 1 148 ? 1.478 13.883 25.349 1.00 72.19 148 GLU A C 1
ATOM 1179 O O . GLU A 1 148 ? 2.664 13.974 25.035 1.00 72.19 148 GLU A O 1
ATOM 1184 N N . GLY A 1 149 ? 0.552 14.727 24.876 1.00 68.69 149 GLY A N 1
ATOM 1185 C CA . GLY A 1 149 ? 0.841 15.844 23.965 1.00 68.69 149 GLY A CA 1
ATOM 1186 C C . GLY A 1 149 ? 0.919 15.493 22.471 1.00 68.69 149 GLY A C 1
ATOM 1187 O O . GLY A 1 149 ? 1.118 16.393 21.658 1.00 68.69 149 GLY A O 1
ATOM 1188 N N . GLN A 1 150 ? 0.749 14.224 22.075 1.00 75.69 150 GLN A N 1
ATOM 1189 C CA . GLN A 1 150 ? 0.672 13.843 20.660 1.00 75.69 150 GLN A CA 1
ATOM 1190 C C . GLN A 1 150 ? -0.774 13.760 20.177 1.00 75.69 150 GLN A C 1
ATOM 1192 O O . GLN A 1 150 ? -1.551 12.910 20.612 1.00 75.69 150 GLN A O 1
ATOM 1197 N N . GLU A 1 151 ? -1.113 14.604 19.205 1.00 78.81 151 GLU A N 1
ATOM 1198 C CA . GLU A 1 151 ? -2.413 14.580 18.545 1.00 78.81 151 GLU A CA 1
ATOM 1199 C C . GLU A 1 151 ? -2.308 14.077 17.107 1.00 78.81 151 GLU A C 1
ATOM 1201 O O . GLU A 1 151 ? -1.354 14.339 16.373 1.00 78.81 151 GLU A O 1
ATOM 1206 N N . LEU A 1 152 ? -3.338 13.353 16.680 1.00 80.38 152 LEU A N 1
ATOM 1207 C CA . LEU A 1 152 ? -3.463 12.920 15.297 1.00 80.38 152 LEU A CA 1
ATOM 1208 C C . LEU A 1 152 ? -3.804 14.137 14.399 1.00 80.38 152 LEU A C 1
ATOM 1210 O O . LEU A 1 152 ? -4.640 14.959 14.789 1.00 80.38 152 LEU A O 1
ATOM 1214 N N . PRO A 1 153 ? -3.307 14.231 13.151 1.00 83.19 153 PRO A N 1
ATOM 1215 C CA . PRO A 1 153 ? -3.609 15.350 12.244 1.00 83.19 153 PRO A CA 1
ATOM 1216 C C . PRO A 1 153 ? -5.108 15.495 11.960 1.00 83.19 153 PRO A C 1
ATOM 1218 O O . PRO A 1 153 ? -5.750 14.501 11.625 1.00 83.19 153 PRO A O 1
ATOM 1221 N N . ALA A 1 154 ? -5.685 16.695 12.075 1.00 76.19 154 ALA A N 1
ATOM 1222 C CA . ALA A 1 154 ? -7.139 16.889 11.962 1.00 76.19 154 ALA A CA 1
ATOM 1223 C C . ALA A 1 154 ? -7.707 16.504 10.582 1.00 76.19 154 ALA A C 1
ATOM 1225 O O . ALA A 1 154 ? -8.784 15.911 10.497 1.00 76.19 154 ALA A O 1
ATOM 1226 N N . LYS A 1 155 ? -6.976 16.808 9.505 1.00 81.12 155 LYS A N 1
ATOM 1227 C CA . LYS A 1 155 ? -7.316 16.436 8.127 1.00 81.12 155 LYS A CA 1
ATOM 1228 C C . LYS A 1 155 ? -6.045 16.091 7.359 1.00 81.12 155 LYS A C 1
ATOM 1230 O O . LYS A 1 155 ? -5.026 16.753 7.527 1.00 81.12 155 LYS A O 1
ATOM 1235 N N . LEU A 1 156 ? -6.125 15.076 6.506 1.00 80.25 156 LEU A N 1
ATOM 1236 C CA . LEU A 1 156 ? -5.112 14.782 5.497 1.00 80.25 156 LEU A CA 1
ATOM 1237 C C . LEU A 1 156 ? -5.571 15.340 4.156 1.00 80.25 156 LEU A C 1
ATOM 1239 O O . LEU A 1 156 ? -6.689 15.064 3.711 1.00 80.25 156 LEU A O 1
ATOM 1243 N N . GLU A 1 157 ? -4.718 16.118 3.502 1.00 79.81 157 GLU A N 1
ATOM 1244 C CA . GLU A 1 157 ? -5.011 16.587 2.154 1.00 79.81 157 GLU A CA 1
ATOM 1245 C C . GLU A 1 157 ? -4.860 15.433 1.155 1.00 79.81 157 GLU A C 1
ATOM 1247 O O . GLU A 1 157 ? -3.856 14.720 1.175 1.00 79.81 157 GLU A O 1
ATOM 1252 N N . PRO A 1 158 ? -5.841 15.204 0.265 1.00 76.94 158 PRO A N 1
ATOM 1253 C CA . PRO A 1 158 ? -5.656 14.252 -0.813 1.00 76.94 158 PRO A CA 1
ATOM 1254 C C . PRO A 1 158 ? -4.569 14.766 -1.758 1.00 76.94 158 PRO A C 1
ATOM 1256 O O . PRO A 1 158 ? -4.516 15.951 -2.097 1.00 76.94 158 PRO A O 1
ATOM 1259 N N . LEU A 1 159 ? -3.730 13.854 -2.244 1.00 71.50 159 LEU A N 1
ATOM 1260 C CA . LEU A 1 159 ? -2.714 14.199 -3.224 1.00 71.50 159 LEU A CA 1
ATOM 1261 C C . LEU A 1 159 ? -3.393 14.707 -4.502 1.00 71.50 159 LEU A C 1
ATOM 1263 O O . LEU A 1 159 ? -4.069 13.952 -5.206 1.00 71.50 159 LEU A O 1
ATOM 1267 N N . LYS A 1 160 ? -3.191 15.992 -4.811 1.00 62.53 160 LYS A N 1
ATOM 1268 C CA . LYS A 1 160 ? -3.621 16.588 -6.078 1.00 62.53 160 LYS A CA 1
ATOM 1269 C C . LYS A 1 160 ? -2.859 15.895 -7.209 1.00 62.53 160 LYS A C 1
ATOM 1271 O O . LYS A 1 160 ? -1.632 16.002 -7.297 1.00 62.53 160 LYS A O 1
ATOM 1276 N N . SER A 1 161 ? -3.567 15.162 -8.068 1.00 54.84 161 SER A N 1
ATOM 1277 C CA . SER A 1 161 ? -3.009 14.765 -9.360 1.00 54.84 161 SER A CA 1
ATOM 1278 C C . SER A 1 161 ? -2.733 16.037 -10.155 1.00 54.84 161 SER A C 1
ATOM 1280 O O . SER A 1 161 ? -3.565 16.943 -10.161 1.00 54.84 161 SER A O 1
ATOM 1282 N N . SER A 1 162 ? -1.576 16.116 -10.813 1.00 45.34 162 SER A N 1
ATOM 1283 C CA . SER A 1 162 ? -1.282 17.213 -11.741 1.00 45.34 162 SER A CA 1
ATOM 1284 C C . SER A 1 162 ? -2.479 17.439 -12.690 1.00 45.34 162 SER A C 1
ATOM 1286 O O . SER A 1 162 ? -2.991 16.456 -13.232 1.00 45.34 162 SER A O 1
ATOM 1288 N N . PRO A 1 163 ? -2.934 18.690 -12.895 1.00 45.78 163 PRO A N 1
ATOM 1289 C CA . PRO A 1 163 ? -4.148 19.018 -13.653 1.00 45.78 163 PRO A CA 1
ATOM 1290 C C . PRO A 1 163 ? -4.085 18.709 -15.162 1.00 45.78 163 PRO A C 1
ATOM 1292 O O . PRO A 1 163 ? -5.044 18.971 -15.881 1.00 45.78 163 PRO A O 1
ATOM 1295 N N . ASN A 1 164 ? -3.005 18.108 -15.669 1.00 41.97 164 ASN A N 1
ATOM 1296 C CA . ASN A 1 164 ? -2.831 17.853 -17.104 1.00 41.97 164 ASN A CA 1
ATOM 1297 C C . ASN A 1 164 ? -3.477 16.549 -17.620 1.00 41.97 164 ASN A C 1
ATOM 1299 O O . ASN A 1 164 ? -3.222 16.167 -18.758 1.00 41.97 164 ASN A O 1
ATOM 1303 N N . GLN A 1 165 ? -4.304 15.854 -16.830 1.00 45.62 165 GLN A N 1
ATOM 1304 C CA . GLN A 1 165 ? -4.996 14.625 -17.272 1.00 45.62 165 GLN A CA 1
ATOM 1305 C C . GLN A 1 165 ? -6.508 14.787 -17.479 1.00 45.62 165 GLN A C 1
ATOM 1307 O O . GLN A 1 165 ? -7.163 13.864 -17.948 1.00 45.62 165 GLN A O 1
ATOM 1312 N N . THR A 1 166 ? -7.083 15.960 -17.220 1.00 38.56 166 THR A N 1
ATOM 1313 C CA . THR A 1 166 ? -8.547 16.124 -17.200 1.00 38.56 166 THR A CA 1
ATOM 1314 C C . THR A 1 166 ? -9.212 16.293 -18.572 1.00 38.56 166 THR A C 1
ATOM 1316 O O . THR A 1 166 ? -10.410 16.543 -18.617 1.00 38.56 166 THR A O 1
ATOM 1319 N N . LYS A 1 167 ? -8.491 16.170 -19.697 1.00 38.34 167 LYS A N 1
ATOM 1320 C CA . LYS A 1 167 ? -9.078 16.360 -21.043 1.00 38.34 167 LYS A CA 1
ATOM 1321 C C . LYS A 1 167 ? -9.114 15.117 -21.943 1.00 38.34 167 LYS A C 1
ATOM 1323 O O . LYS A 1 167 ? -9.652 15.221 -23.036 1.00 38.34 167 LYS A O 1
ATOM 1328 N N . ALA A 1 168 ? -8.588 13.964 -21.519 1.00 37.06 168 ALA A N 1
ATOM 1329 C CA . ALA A 1 168 ? -8.515 12.775 -22.385 1.00 37.06 168 ALA A CA 1
ATOM 1330 C C . ALA A 1 168 ? -9.381 11.577 -21.942 1.00 37.06 168 ALA A C 1
ATOM 1332 O O . ALA A 1 168 ? -9.616 10.685 -22.751 1.00 37.06 168 ALA A O 1
ATOM 1333 N N . ASP A 1 169 ? -9.907 11.563 -20.713 1.00 39.41 169 ASP A N 1
ATOM 1334 C CA . ASP A 1 169 ? -10.589 10.381 -20.152 1.00 39.41 169 ASP A CA 1
ATOM 1335 C C . ASP A 1 169 ? -12.136 10.451 -20.217 1.00 39.41 169 ASP A C 1
ATOM 1337 O O . ASP A 1 169 ? -12.815 9.628 -19.609 1.00 39.41 169 ASP A O 1
ATOM 1341 N N . SER A 1 170 ? -12.736 11.398 -20.957 1.00 38.62 170 SER A N 1
ATOM 1342 C CA . SER A 1 170 ? -14.208 11.525 -21.028 1.00 38.62 170 SER A CA 1
ATOM 1343 C C . SER A 1 170 ? -14.903 10.526 -21.963 1.00 38.62 170 SER A C 1
ATOM 1345 O O . SER A 1 170 ? -16.126 10.433 -21.924 1.00 38.62 170 SER A O 1
ATOM 1347 N N . ASN A 1 171 ? -14.165 9.777 -22.794 1.00 38.12 171 ASN A N 1
ATOM 1348 C CA . ASN A 1 171 ? -14.743 8.948 -23.865 1.00 38.12 171 ASN A CA 1
ATOM 1349 C C . ASN A 1 171 ? -14.359 7.461 -23.784 1.00 38.12 171 ASN A C 1
ATOM 1351 O O . ASN A 1 171 ? -14.243 6.784 -24.804 1.00 38.12 171 ASN A O 1
ATOM 1355 N N . THR A 1 172 ? -14.194 6.920 -22.579 1.00 35.09 172 THR A N 1
ATOM 1356 C CA . THR A 1 172 ? -14.242 5.466 -22.371 1.00 35.09 172 THR A CA 1
ATOM 1357 C C . THR A 1 172 ? -15.440 5.139 -21.493 1.00 35.09 172 THR A C 1
ATOM 1359 O O . THR A 1 172 ? -15.505 5.676 -20.387 1.00 35.09 172 THR A O 1
ATOM 1362 N N . PRO A 1 173 ? -16.390 4.293 -21.942 1.00 36.25 173 PRO A N 1
ATOM 1363 C CA . PRO A 1 173 ? -17.501 3.877 -21.104 1.00 36.25 173 PRO A CA 1
ATOM 1364 C C . PRO A 1 173 ? -16.931 3.146 -19.893 1.00 36.25 173 PRO A C 1
ATOM 1366 O O . PRO A 1 173 ? -16.348 2.065 -19.992 1.00 36.25 173 PRO A O 1
ATOM 1369 N N . ASP A 1 174 ? -17.064 3.812 -18.757 1.00 34.53 174 ASP A N 1
ATOM 1370 C CA . ASP A 1 174 ? -16.656 3.346 -17.453 1.00 34.53 174 ASP A CA 1
ATOM 1371 C C . ASP A 1 174 ? -17.433 2.047 -17.181 1.00 34.53 174 ASP A C 1
ATOM 1373 O O . ASP A 1 174 ? -18.654 2.048 -17.001 1.00 34.53 174 ASP A O 1
ATOM 1377 N N . LEU A 1 175 ? -16.740 0.903 -17.223 1.00 40.06 175 LEU A N 1
ATOM 1378 C CA . LEU A 1 175 ? -17.242 -0.388 -16.745 1.00 40.06 175 LEU A CA 1
ATOM 1379 C C . LEU A 1 175 ? -17.314 -0.317 -15.214 1.00 40.06 175 LEU A C 1
ATOM 1381 O O . LEU A 1 175 ? -16.609 -1.016 -14.484 1.00 40.06 175 LEU A O 1
ATOM 1385 N N . VAL A 1 176 ? -18.174 0.577 -14.726 1.00 38.47 176 VAL A N 1
ATOM 1386 C CA . VAL A 1 176 ? -18.561 0.701 -13.333 1.00 38.47 176 VAL A CA 1
ATOM 1387 C C . VAL A 1 176 ? -19.290 -0.587 -12.999 1.00 38.47 176 VAL A C 1
ATOM 1389 O O . VAL A 1 176 ? -20.476 -0.765 -13.285 1.00 38.47 176 VAL A O 1
ATOM 1392 N N . LEU A 1 177 ? -18.569 -1.513 -12.372 1.00 40.88 177 LEU A N 1
ATOM 1393 C CA . LEU A 1 177 ? -19.192 -2.492 -11.499 1.00 40.88 177 LEU A CA 1
ATOM 1394 C C . LEU A 1 177 ? -20.007 -1.681 -10.496 1.00 40.88 177 LEU A C 1
ATOM 1396 O O . LEU A 1 177 ? -19.446 -1.097 -9.566 1.00 40.88 177 LEU A O 1
ATOM 1400 N N . LYS A 1 178 ? -21.324 -1.596 -10.728 1.00 41.25 178 LYS A N 1
ATOM 1401 C CA . LYS A 1 178 ? -22.269 -1.035 -9.764 1.00 41.25 178 LYS A CA 1
ATOM 1402 C C . LYS A 1 178 ? -21.886 -1.623 -8.406 1.00 41.25 178 LYS A C 1
ATOM 1404 O O . LYS A 1 178 ? -21.780 -2.853 -8.320 1.00 41.25 178 LYS A O 1
ATOM 1409 N N . PRO A 1 179 ? -21.608 -0.797 -7.382 1.00 41.03 179 PRO A N 1
ATOM 1410 C CA . PRO A 1 179 ? -21.207 -1.310 -6.086 1.00 41.03 179 PRO A CA 1
ATOM 1411 C C . PRO A 1 179 ? -22.292 -2.282 -5.642 1.00 41.03 179 PRO A C 1
ATOM 1413 O O . PRO A 1 179 ? -23.457 -1.907 -5.498 1.00 41.03 179 PRO A O 1
ATOM 1416 N N . LYS A 1 180 ? -21.922 -3.560 -5.523 1.00 43.97 180 LYS A N 1
ATOM 1417 C CA . LYS A 1 180 ? -22.819 -4.594 -5.025 1.00 43.97 180 LYS A CA 1
ATOM 1418 C C . LYS A 1 180 ? -23.246 -4.111 -3.645 1.00 43.97 180 LYS A C 1
ATOM 1420 O O . LYS A 1 180 ? -22.390 -4.004 -2.768 1.00 43.97 180 LYS A O 1
ATOM 1425 N N . LYS A 1 181 ? -24.522 -3.732 -3.482 1.00 47.47 181 LYS A N 1
ATOM 1426 C CA . LYS A 1 181 ? -25.072 -3.387 -2.167 1.00 47.47 181 LYS A CA 1
ATOM 1427 C C . LYS A 1 181 ? -24.699 -4.538 -1.240 1.00 47.47 181 LYS A C 1
ATOM 1429 O O . LYS A 1 181 ? -25.036 -5.690 -1.513 1.00 47.47 181 LYS A O 1
ATOM 1434 N N . VAL A 1 182 ? -23.890 -4.229 -0.235 1.00 50.97 182 VAL A N 1
ATOM 1435 C CA . VAL A 1 182 ? -23.457 -5.194 0.767 1.00 50.97 182 VAL A CA 1
ATOM 1436 C C . VAL A 1 182 ? -24.665 -5.400 1.661 1.00 50.97 182 VAL A C 1
ATOM 1438 O O . V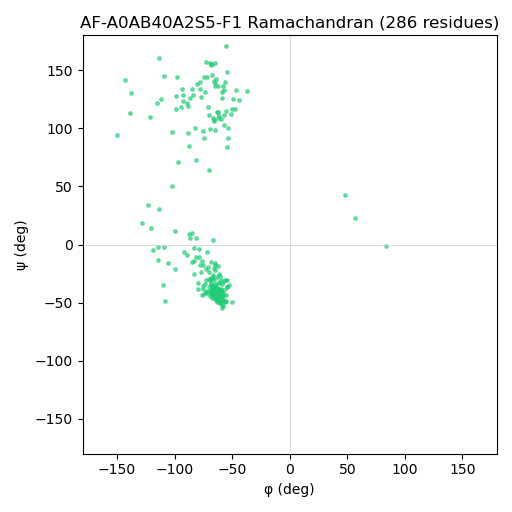AL A 1 182 ? -24.894 -4.621 2.576 1.00 50.97 182 VAL A O 1
ATOM 1441 N N . VAL A 1 183 ? -25.475 -6.396 1.313 1.00 47.38 183 VAL A N 1
ATOM 1442 C CA . VAL A 1 183 ? -26.630 -6.793 2.111 1.00 47.38 183 VAL A CA 1
ATOM 1443 C C . VAL A 1 183 ? -26.084 -7.452 3.373 1.00 47.38 183 VAL A C 1
ATOM 1445 O O . VAL A 1 183 ? -25.334 -8.431 3.294 1.00 47.38 183 VAL A O 1
ATOM 1448 N N . THR A 1 184 ? -26.378 -6.876 4.533 1.00 55.22 184 THR A N 1
ATOM 1449 C CA . THR A 1 184 ? -25.988 -7.462 5.821 1.00 55.22 184 THR A CA 1
ATOM 1450 C C . THR A 1 184 ? -26.765 -8.761 6.051 1.00 55.22 184 THR A C 1
ATOM 1452 O O . THR A 1 184 ? -27.859 -8.942 5.519 1.00 55.22 184 THR A O 1
ATOM 1455 N N . LYS A 1 185 ? -26.236 -9.687 6.864 1.00 60.53 185 LYS A N 1
ATOM 1456 C CA . LYS A 1 185 ? -26.944 -10.944 7.190 1.00 60.53 185 LYS A CA 1
ATOM 1457 C C . LYS A 1 185 ? -28.352 -10.690 7.755 1.00 60.53 185 LYS A C 1
ATOM 1459 O O . LYS A 1 185 ? -29.260 -11.469 7.499 1.00 60.53 185 LYS A O 1
ATOM 1464 N N . MET A 1 186 ? -28.544 -9.567 8.450 1.00 56.47 186 MET A N 1
ATOM 1465 C CA . MET A 1 186 ? -29.853 -9.119 8.925 1.00 56.47 186 MET A CA 1
ATOM 1466 C C . MET A 1 186 ? -30.768 -8.570 7.833 1.00 56.47 186 MET A C 1
ATOM 1468 O O . MET A 1 186 ? -31.971 -8.744 7.944 1.00 56.47 186 MET A O 1
ATOM 1472 N N . GLU A 1 187 ? -30.264 -7.899 6.797 1.00 59.56 187 GLU A N 1
ATOM 1473 C CA . GLU A 1 187 ? -31.122 -7.490 5.676 1.00 59.56 187 GLU A CA 1
ATOM 1474 C C . GLU A 1 187 ? -31.608 -8.704 4.880 1.00 59.56 187 GLU A C 1
ATOM 1476 O O . GLU A 1 187 ? -32.753 -8.709 4.440 1.00 59.56 187 GLU A O 1
ATOM 1481 N N . ILE A 1 188 ? -30.787 -9.755 4.768 1.00 64.00 188 ILE A N 1
ATOM 1482 C CA . ILE A 1 188 ? -31.213 -11.050 4.217 1.00 64.00 188 ILE A CA 1
ATOM 1483 C C . ILE A 1 188 ? -32.308 -11.656 5.111 1.00 64.00 188 ILE A C 1
ATOM 1485 O O . ILE A 1 188 ? -33.394 -11.944 4.621 1.00 64.00 188 ILE A O 1
ATOM 1489 N N . ALA A 1 189 ? -32.088 -11.716 6.430 1.00 61.91 189 ALA A N 1
ATOM 1490 C CA . ALA A 1 189 ? -33.074 -12.238 7.380 1.00 61.91 189 ALA A CA 1
ATOM 1491 C C . ALA A 1 189 ? -34.366 -11.395 7.459 1.00 61.91 189 ALA A C 1
ATOM 1493 O O . ALA A 1 189 ? -35.452 -11.939 7.610 1.00 61.91 189 ALA A O 1
ATOM 1494 N N . LYS A 1 190 ? -34.289 -10.063 7.320 1.00 64.06 190 LYS A N 1
ATOM 1495 C CA . LYS A 1 190 ? -35.457 -9.162 7.284 1.00 64.06 190 LYS A CA 1
ATOM 1496 C C . LYS A 1 190 ? -36.235 -9.277 5.976 1.00 64.06 190 LYS A C 1
ATOM 1498 O O . LYS A 1 190 ? -37.439 -9.038 5.980 1.00 64.06 190 LYS A O 1
ATOM 1503 N N . LEU A 1 191 ? -35.573 -9.594 4.864 1.00 62.31 191 LEU A N 1
ATOM 1504 C CA . LEU A 1 191 ? -36.240 -9.884 3.595 1.00 62.31 191 LEU A CA 1
ATOM 1505 C C . LEU A 1 191 ? -36.940 -11.249 3.641 1.00 62.31 191 LEU A C 1
ATOM 1507 O O . LEU A 1 191 ? -38.085 -11.337 3.211 1.00 62.31 191 LEU A O 1
ATOM 1511 N N . GLU A 1 192 ? -36.306 -12.261 4.237 1.00 60.28 192 GLU A N 1
ATOM 1512 C CA . GLU A 1 192 ? -36.899 -13.587 4.470 1.00 60.28 192 GLU A CA 1
ATOM 1513 C C . GLU A 1 192 ? -38.071 -13.528 5.471 1.00 60.28 192 GLU A C 1
ATOM 1515 O O . GLU A 1 192 ? -39.123 -14.116 5.232 1.00 60.28 192 GLU A O 1
ATOM 1520 N N . ALA A 1 193 ? -37.966 -12.722 6.533 1.00 59.28 193 ALA A N 1
ATOM 1521 C CA . ALA A 1 193 ? -39.056 -12.506 7.489 1.00 59.28 193 ALA A CA 1
ATOM 1522 C C . ALA A 1 193 ? -40.245 -11.728 6.891 1.00 59.28 193 ALA A C 1
ATOM 1524 O O . ALA A 1 193 ? -41.384 -11.923 7.301 1.00 59.28 193 ALA A O 1
ATOM 1525 N N . LYS A 1 194 ? -40.008 -10.853 5.902 1.00 58.56 194 LYS A N 1
ATOM 1526 C CA . LYS A 1 194 ? -41.080 -10.144 5.176 1.00 58.56 194 LYS A CA 1
ATOM 1527 C C . LYS A 1 194 ? -41.775 -11.008 4.122 1.00 58.56 194 LYS A C 1
ATOM 1529 O O . LYS A 1 194 ? -42.866 -10.642 3.695 1.00 58.56 194 LYS A O 1
ATOM 1534 N N . SER A 1 195 ? -41.166 -12.117 3.696 1.00 58.50 195 SER A N 1
ATOM 1535 C CA . SER A 1 195 ? -41.831 -13.105 2.836 1.00 58.50 195 SER A CA 1
ATOM 1536 C C . SER A 1 195 ? -42.727 -14.079 3.602 1.00 58.50 195 SER A C 1
ATOM 1538 O O . SER A 1 195 ? -43.512 -14.776 2.968 1.00 58.50 195 SER A O 1
ATOM 1540 N N . ASP A 1 196 ? -42.657 -14.095 4.936 1.00 49.78 196 ASP A N 1
ATOM 1541 C CA . ASP A 1 196 ? -43.407 -15.021 5.789 1.00 49.78 196 ASP A CA 1
ATOM 1542 C C . ASP A 1 196 ? -44.625 -14.341 6.444 1.00 49.78 196 ASP A C 1
ATOM 1544 O O . ASP A 1 196 ? -44.837 -14.376 7.654 1.00 49.78 196 ASP A O 1
ATOM 1548 N N . VAL A 1 197 ? -45.437 -13.662 5.625 1.00 47.84 197 VAL A N 1
ATOM 1549 C CA . VAL A 1 197 ? -46.785 -13.231 6.022 1.00 47.84 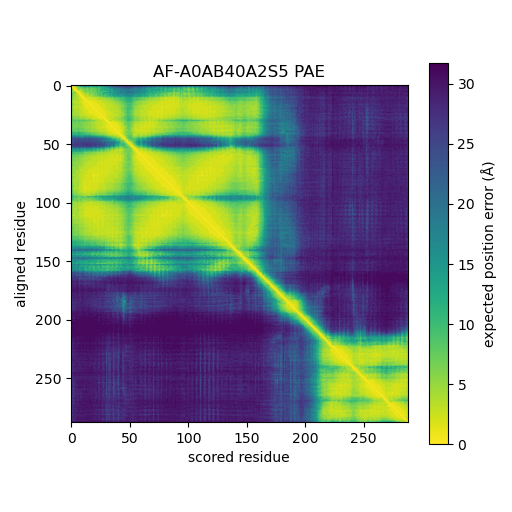197 VAL A CA 1
ATOM 1550 C C . VAL A 1 197 ? -47.768 -14.198 5.377 1.00 47.84 197 VAL A C 1
ATOM 1552 O O . VAL A 1 197 ? -48.092 -14.095 4.192 1.00 47.84 197 VAL A O 1
ATOM 1555 N N . GLY A 1 198 ? -48.170 -15.191 6.171 1.00 49.19 198 GLY A N 1
ATOM 1556 C CA . GLY A 1 198 ? -48.997 -16.319 5.765 1.00 49.19 198 GLY A CA 1
ATOM 1557 C C . GLY A 1 198 ? -50.246 -15.910 4.989 1.00 49.19 198 GLY A C 1
ATOM 1558 O O . GLY A 1 198 ? -51.080 -15.135 5.455 1.00 49.19 198 GLY A O 1
ATOM 1559 N N . THR A 1 199 ? -50.393 -16.482 3.799 1.00 45.16 199 THR A N 1
ATOM 1560 C CA . THR A 1 199 ? -51.644 -16.471 3.044 1.00 45.16 199 THR A CA 1
ATOM 1561 C C . THR A 1 199 ? -52.463 -17.682 3.482 1.00 45.16 199 THR A C 1
ATOM 1563 O O . THR A 1 199 ? -52.023 -18.822 3.345 1.00 45.16 199 THR A O 1
ATOM 1566 N N . VAL A 1 200 ? -53.656 -17.446 4.034 1.00 51.09 200 VAL A N 1
ATOM 1567 C CA . VAL A 1 200 ? -54.616 -18.507 4.368 1.00 51.09 200 VAL A CA 1
ATOM 1568 C C . VAL A 1 200 ? -55.151 -19.091 3.060 1.00 51.09 200 VAL A C 1
ATOM 1570 O O . VAL A 1 200 ? -56.019 -18.507 2.415 1.00 51.09 200 VAL A O 1
ATOM 1573 N N . ILE A 1 201 ? -54.609 -20.235 2.648 1.00 44.50 201 ILE A N 1
ATOM 1574 C CA . ILE A 1 201 ? -55.125 -21.011 1.519 1.00 44.50 201 ILE A CA 1
ATOM 1575 C C . ILE A 1 201 ? -56.166 -21.988 2.066 1.00 44.50 201 ILE A C 1
ATOM 1577 O O . ILE A 1 201 ? -55.876 -22.805 2.941 1.00 44.50 201 ILE A O 1
ATOM 1581 N N . ALA A 1 202 ? -57.393 -21.884 1.554 1.00 43.00 202 ALA A N 1
ATOM 1582 C CA . ALA A 1 202 ? -58.486 -22.792 1.870 1.00 43.00 202 ALA A CA 1
ATOM 1583 C C . ALA A 1 202 ? -58.101 -24.247 1.550 1.00 43.00 202 ALA A C 1
ATOM 1585 O O . ALA A 1 202 ? -57.582 -24.561 0.477 1.00 43.00 202 ALA A O 1
ATOM 1586 N N . ARG A 1 203 ? -58.374 -25.134 2.509 1.00 38.81 203 ARG A N 1
ATOM 1587 C CA . ARG A 1 203 ? -58.067 -26.564 2.463 1.00 38.81 203 ARG A CA 1
ATOM 1588 C C . ARG A 1 203 ? -58.895 -27.231 1.356 1.00 38.81 203 ARG A C 1
ATOM 1590 O O . ARG A 1 203 ? -60.092 -27.437 1.523 1.00 38.81 203 ARG A O 1
ATOM 1597 N N . LYS A 1 204 ? -58.256 -27.581 0.238 1.00 41.41 204 LYS A N 1
ATOM 1598 C CA . LYS A 1 204 ? -58.731 -28.653 -0.646 1.00 41.41 204 LYS A CA 1
ATOM 1599 C C . LYS A 1 204 ? -58.050 -29.942 -0.209 1.00 41.41 204 LYS A C 1
ATOM 1601 O O . LYS A 1 204 ? -56.826 -29.997 -0.108 1.00 41.41 204 LYS A O 1
ATOM 1606 N N . GLU A 1 205 ? -58.864 -30.936 0.110 1.00 37.34 205 GLU A N 1
ATOM 1607 C CA . GLU A 1 205 ? -58.422 -32.282 0.447 1.00 37.34 205 GLU A CA 1
ATOM 1608 C C . GLU A 1 205 ? -57.612 -32.873 -0.714 1.00 37.34 205 GLU A C 1
ATOM 1610 O O . GLU A 1 205 ? -57.921 -32.672 -1.890 1.00 37.34 205 GLU A O 1
ATOM 1615 N N . ALA A 1 206 ? -56.508 -33.519 -0.356 1.00 32.69 206 ALA A N 1
ATOM 1616 C CA . ALA A 1 206 ? -55.465 -33.957 -1.266 1.00 32.69 206 ALA A CA 1
ATOM 1617 C C . ALA A 1 206 ? -55.928 -35.078 -2.210 1.00 32.69 206 ALA A C 1
ATOM 1619 O O . ALA A 1 206 ? -56.560 -36.032 -1.759 1.00 32.69 206 ALA A O 1
ATOM 1620 N N . PRO A 1 207 ? -55.428 -35.110 -3.452 1.00 33.72 207 PRO A N 1
ATOM 1621 C CA . PRO A 1 207 ? -54.810 -36.302 -3.990 1.00 33.72 207 PRO A CA 1
ATOM 1622 C C . PRO A 1 207 ? -53.336 -36.284 -3.574 1.00 33.72 207 PRO A C 1
ATOM 1624 O O . PRO A 1 207 ? -52.615 -35.308 -3.768 1.00 33.72 207 PRO A O 1
ATOM 1627 N N . SER A 1 208 ? -52.897 -37.364 -2.949 1.00 41.47 208 SER A N 1
ATOM 1628 C CA . SER A 1 208 ? -51.519 -37.628 -2.550 1.00 41.47 208 SER A CA 1
ATOM 1629 C C . SER A 1 208 ? -50.534 -37.504 -3.724 1.00 41.47 208 SER A C 1
ATOM 1631 O O . SER A 1 208 ? -50.253 -38.488 -4.408 1.00 41.47 208 SER A O 1
ATOM 1633 N N . GLU A 1 209 ? -49.961 -36.321 -3.937 1.00 36.94 209 GLU A N 1
ATOM 1634 C CA . GLU A 1 209 ? -48.767 -36.156 -4.763 1.00 36.94 209 GLU A CA 1
ATOM 1635 C C . GLU A 1 209 ? -47.533 -36.327 -3.883 1.00 36.94 209 GLU A C 1
ATOM 1637 O O . GLU A 1 209 ? -47.071 -35.443 -3.161 1.00 36.94 209 GLU A O 1
ATOM 1642 N N . VAL A 1 210 ? -47.028 -37.553 -3.922 1.00 33.00 210 VAL A N 1
ATOM 1643 C CA . VAL A 1 210 ? -45.717 -37.946 -3.429 1.00 33.00 210 VAL A CA 1
ATOM 1644 C C . VAL A 1 210 ? -44.688 -36.939 -3.948 1.00 33.00 210 VAL A C 1
ATOM 1646 O O . VAL A 1 210 ? -44.460 -36.858 -5.152 1.00 33.00 210 VAL A O 1
ATOM 1649 N N . LEU A 1 211 ? -44.037 -36.206 -3.039 1.00 38.69 211 LEU A N 1
ATOM 1650 C CA . LEU A 1 211 ? -42.790 -35.480 -3.286 1.00 38.69 211 LEU A CA 1
ATOM 1651 C C . LEU A 1 211 ? -41.747 -36.465 -3.837 1.00 38.69 211 LEU A C 1
ATOM 1653 O O . LEU A 1 211 ? -40.931 -37.031 -3.104 1.00 38.69 211 LEU A O 1
ATOM 1657 N N . SER A 1 212 ? -41.774 -36.712 -5.145 1.00 36.16 212 SER A N 1
ATOM 1658 C CA . SER A 1 212 ? -40.743 -37.487 -5.806 1.00 36.16 212 SER A CA 1
ATOM 1659 C C . SER A 1 212 ? -39.527 -36.581 -5.924 1.00 36.16 212 SER A C 1
ATOM 1661 O O . SER A 1 212 ? -39.418 -35.769 -6.844 1.00 36.16 212 SER A O 1
ATOM 1663 N N . LYS A 1 213 ? -38.592 -36.729 -4.979 1.00 45.62 213 LYS A N 1
ATOM 1664 C CA . LYS A 1 213 ? -37.178 -36.399 -5.201 1.00 45.62 213 LYS A CA 1
ATOM 1665 C C . LYS A 1 213 ? -36.836 -36.796 -6.646 1.00 45.62 213 LYS A C 1
ATOM 1667 O O . LYS A 1 213 ? -37.217 -37.910 -7.021 1.00 45.62 213 LYS A O 1
ATOM 1672 N N . PRO A 1 214 ? -36.173 -35.952 -7.459 1.00 47.22 214 PRO A N 1
ATOM 1673 C CA . PRO A 1 214 ? -35.816 -36.329 -8.821 1.00 47.22 214 PRO A CA 1
ATOM 1674 C C . PRO A 1 214 ? -34.976 -37.605 -8.748 1.00 47.22 214 PRO A C 1
ATOM 1676 O O . PRO A 1 214 ? -33.815 -37.582 -8.340 1.00 47.22 214 PRO A O 1
ATOM 1679 N N . LYS A 1 215 ? -35.596 -38.748 -9.058 1.00 52.59 215 LYS A N 1
ATOM 1680 C CA . LYS A 1 215 ? -34.919 -40.038 -9.074 1.00 52.59 215 LYS A CA 1
ATOM 1681 C C . LYS A 1 215 ? -33.922 -39.960 -10.218 1.00 52.59 215 LYS A C 1
ATOM 1683 O O . LYS A 1 215 ? -34.299 -39.914 -11.384 1.00 52.59 215 LYS A O 1
ATOM 1688 N N . PHE A 1 216 ? -32.642 -39.882 -9.876 1.00 61.03 216 PHE A N 1
ATOM 1689 C CA . PHE A 1 216 ? -31.579 -39.999 -10.857 1.00 61.03 216 PHE A CA 1
ATOM 1690 C C . PHE A 1 216 ? -31.654 -41.399 -11.478 1.00 61.03 216 PHE A C 1
ATOM 1692 O O . PHE A 1 216 ? -31.372 -42.394 -10.803 1.00 61.03 216 PHE A O 1
ATOM 1699 N N . ASN A 1 217 ? -32.070 -41.476 -12.744 1.00 67.06 217 ASN A N 1
ATOM 1700 C CA . ASN A 1 217 ? -32.072 -42.723 -13.500 1.00 67.06 217 ASN A CA 1
ATOM 1701 C C . ASN A 1 217 ? -30.623 -43.125 -13.786 1.00 67.06 217 ASN A C 1
ATOM 1703 O O . ASN A 1 217 ? -29.917 -42.474 -14.556 1.00 67.06 217 ASN A O 1
ATOM 1707 N N . GLU A 1 218 ? -30.174 -44.209 -13.157 1.00 62.81 218 GLU A N 1
ATOM 1708 C CA . GLU A 1 218 ? -28.798 -44.697 -13.284 1.00 62.81 218 GLU A CA 1
ATOM 1709 C C . GLU A 1 218 ? -28.445 -45.165 -14.705 1.00 62.81 218 GLU A C 1
ATOM 1711 O O . GLU A 1 218 ? -27.268 -45.250 -15.057 1.00 62.81 218 GLU A O 1
ATOM 1716 N N . GLU A 1 219 ? -29.460 -45.420 -15.527 1.00 62.22 219 GLU A N 1
ATOM 1717 C CA . GLU A 1 219 ? -29.343 -45.798 -16.937 1.00 62.22 219 GLU A CA 1
ATOM 1718 C C . GLU A 1 219 ? -28.749 -44.677 -17.805 1.00 62.22 219 GLU A C 1
ATOM 1720 O O . GLU A 1 219 ? -28.161 -44.948 -18.847 1.00 62.22 219 GLU A O 1
ATOM 1725 N N . VAL A 1 220 ? -28.793 -43.418 -17.346 1.00 63.69 220 VAL A N 1
ATOM 1726 C CA . VAL A 1 220 ? -28.219 -42.260 -18.061 1.00 63.69 220 VAL A CA 1
ATOM 1727 C C . VAL A 1 220 ? -26.680 -42.307 -18.115 1.00 63.69 220 VAL A C 1
ATOM 1729 O O . VAL A 1 220 ? -26.068 -41.601 -18.912 1.00 63.69 220 VAL A O 1
ATOM 1732 N N . LEU A 1 221 ? -26.030 -43.145 -17.296 1.00 70.94 221 LEU A N 1
ATOM 1733 C CA . LEU A 1 221 ? -24.573 -43.348 -17.277 1.00 70.94 221 LEU A CA 1
ATOM 1734 C C . LEU A 1 221 ? -24.170 -44.766 -17.730 1.00 70.94 221 LEU A C 1
ATOM 1736 O O . LEU A 1 221 ? -23.170 -45.302 -17.248 1.00 70.94 221 LEU A O 1
ATOM 1740 N N . ALA A 1 222 ? -24.946 -45.390 -18.625 1.00 71.38 222 ALA A N 1
ATOM 1741 C CA . ALA A 1 222 ? -24.695 -46.755 -19.094 1.00 71.38 222 ALA A CA 1
ATOM 1742 C C . ALA A 1 222 ? -23.388 -46.887 -19.891 1.00 71.38 222 ALA A C 1
ATOM 1744 O O . ALA A 1 222 ? -22.656 -47.862 -19.710 1.00 71.38 222 ALA A O 1
ATOM 1745 N N . THR A 1 223 ? -23.059 -45.903 -20.734 1.00 82.19 223 THR A N 1
ATOM 1746 C CA . THR A 1 223 ? -21.832 -45.930 -21.538 1.00 82.19 223 THR A CA 1
ATOM 1747 C C . THR A 1 223 ? -20.836 -44.843 -21.147 1.00 82.19 223 THR A C 1
ATOM 1749 O O . THR A 1 223 ? -21.148 -43.815 -20.541 1.00 82.19 223 THR A O 1
ATOM 1752 N N . VAL A 1 224 ? -19.581 -45.062 -21.535 1.00 79.81 224 VAL A N 1
ATOM 1753 C CA . VAL A 1 224 ? -18.482 -44.120 -21.301 1.00 79.81 224 VAL A CA 1
ATOM 1754 C C . VAL A 1 224 ? -18.709 -42.799 -22.050 1.00 79.81 224 VAL A C 1
ATOM 1756 O O . VAL A 1 224 ? -18.377 -41.728 -21.536 1.00 79.81 224 VAL A O 1
ATOM 1759 N N . ALA A 1 225 ? -19.321 -42.866 -23.236 1.00 80.56 225 ALA A N 1
ATOM 1760 C CA . ALA A 1 225 ? -19.696 -41.696 -24.022 1.00 80.56 225 ALA A CA 1
ATOM 1761 C C . ALA A 1 225 ? -20.787 -40.871 -23.320 1.00 80.56 225 ALA A C 1
ATOM 1763 O O . ALA A 1 225 ? -20.723 -39.639 -23.310 1.00 80.56 225 ALA A O 1
ATOM 1764 N N . ASP A 1 226 ? -21.740 -41.533 -22.664 1.00 82.06 226 ASP A N 1
ATOM 1765 C CA . ASP A 1 226 ? -22.803 -40.856 -21.919 1.00 82.06 226 ASP A CA 1
ATOM 1766 C C . ASP A 1 226 ? -22.256 -40.141 -20.684 1.00 82.06 226 ASP A C 1
ATOM 1768 O O . ASP A 1 226 ? -22.592 -38.980 -20.444 1.00 82.06 226 ASP A O 1
ATOM 1772 N N . ALA A 1 227 ? -21.311 -40.759 -19.967 1.00 81.19 227 ALA A N 1
ATOM 1773 C CA . ALA A 1 227 ? -20.617 -40.116 -18.851 1.00 81.19 227 ALA A CA 1
ATOM 1774 C C . ALA A 1 227 ? -19.835 -38.861 -19.287 1.00 81.19 227 ALA A C 1
ATOM 1776 O O . ALA A 1 227 ? -19.865 -37.834 -18.604 1.00 81.19 227 ALA A O 1
ATOM 1777 N N . GLN A 1 228 ? -19.181 -38.890 -20.452 1.00 84.12 228 GLN A N 1
ATOM 1778 C CA . GLN A 1 228 ? -18.507 -37.709 -21.004 1.00 84.12 228 GLN A CA 1
ATOM 1779 C C . GLN A 1 228 ? -19.497 -36.595 -21.368 1.00 84.12 228 GLN A C 1
ATOM 1781 O O . GLN A 1 228 ? -19.286 -35.435 -20.997 1.00 84.12 228 GLN A O 1
ATOM 1786 N N . ARG A 1 229 ? -20.598 -36.938 -22.049 1.00 84.75 229 ARG A N 1
ATOM 1787 C CA . ARG A 1 229 ? -21.666 -35.989 -22.408 1.00 84.75 229 ARG A CA 1
ATOM 1788 C C . ARG A 1 229 ? -22.300 -35.368 -21.163 1.00 84.75 229 ARG A C 1
ATOM 1790 O O . ARG A 1 229 ? -22.514 -34.155 -21.128 1.00 84.75 229 ARG A O 1
ATOM 1797 N N . PHE A 1 230 ? -22.516 -36.171 -20.124 1.00 86.06 230 PHE A N 1
ATOM 1798 C CA . PHE A 1 230 ? -23.014 -35.730 -18.825 1.00 86.06 230 PHE A CA 1
ATOM 1799 C C . PHE A 1 230 ? -22.069 -34.715 -18.166 1.00 86.06 230 PHE A C 1
ATOM 1801 O O . PHE A 1 230 ? -22.493 -33.614 -17.817 1.00 86.06 230 PHE A O 1
ATOM 1808 N N . ILE A 1 231 ? -20.765 -35.013 -18.083 1.00 86.44 231 ILE A N 1
ATOM 1809 C CA . ILE A 1 231 ? -19.764 -34.105 -17.494 1.00 86.44 231 ILE A CA 1
ATOM 1810 C C . ILE A 1 231 ? -19.717 -32.761 -18.230 1.00 86.44 231 ILE A C 1
ATOM 1812 O O . ILE A 1 231 ? -19.585 -31.715 -17.586 1.00 86.44 231 ILE A O 1
ATOM 1816 N N . VAL A 1 232 ? -19.809 -32.761 -19.564 1.00 87.00 232 VAL A N 1
ATOM 1817 C CA . VAL A 1 232 ? -19.797 -31.528 -20.368 1.00 87.00 232 VAL A CA 1
ATOM 1818 C C . VAL A 1 232 ? -21.059 -30.704 -20.117 1.00 87.00 232 VAL A C 1
ATOM 1820 O O . VAL A 1 232 ? -20.953 -29.500 -19.868 1.00 87.00 232 VAL A O 1
ATOM 1823 N N . ARG A 1 233 ? -22.235 -31.347 -20.121 1.00 86.75 233 ARG A N 1
ATOM 1824 C CA . ARG A 1 233 ? -23.525 -30.700 -19.847 1.00 86.75 233 ARG A CA 1
ATOM 1825 C C . ARG A 1 233 ? -23.542 -30.058 -18.459 1.00 86.75 233 ARG A C 1
ATOM 1827 O O . ARG A 1 233 ? -23.780 -28.857 -18.350 1.00 86.75 233 ARG A O 1
ATOM 1834 N N . GLU A 1 234 ? -23.188 -30.818 -17.427 1.00 87.38 234 GLU A N 1
ATOM 1835 C CA . GLU A 1 234 ? -23.176 -30.354 -16.033 1.00 87.38 234 GLU A CA 1
ATOM 1836 C C . GLU A 1 234 ? -22.108 -29.277 -15.793 1.00 87.38 234 GLU A C 1
ATOM 1838 O O . GLU A 1 234 ? -22.350 -28.280 -15.114 1.00 87.38 234 GLU A O 1
ATOM 1843 N N . SER A 1 235 ? -20.930 -29.401 -16.418 1.00 85.25 235 SER A N 1
ATOM 1844 C CA . SER A 1 235 ? -19.889 -28.366 -16.334 1.00 85.25 235 SER A CA 1
ATOM 1845 C C . SER A 1 235 ? -20.305 -27.056 -17.007 1.00 85.25 235 SER A C 1
ATOM 1847 O O . SER A 1 235 ? -19.835 -25.996 -16.595 1.00 85.25 235 SER A O 1
ATOM 1849 N N . LYS A 1 236 ? -21.143 -27.110 -18.051 1.00 87.25 236 LYS A N 1
ATOM 1850 C CA . LYS A 1 236 ? -21.705 -25.922 -18.709 1.00 87.25 236 LYS A CA 1
ATOM 1851 C C . LYS A 1 236 ? -22.819 -25.304 -17.862 1.00 87.25 236 LYS A C 1
ATOM 1853 O O . LYS A 1 236 ? -22.805 -24.092 -17.672 1.00 87.25 236 LYS A O 1
ATOM 1858 N N . ALA A 1 237 ? -23.708 -26.123 -17.298 1.00 84.19 237 ALA A N 1
ATOM 1859 C CA . ALA A 1 237 ? -24.778 -25.678 -16.405 1.00 84.19 237 ALA A CA 1
ATOM 1860 C C . ALA A 1 237 ? -24.229 -24.994 -15.136 1.00 84.19 237 ALA A C 1
ATOM 1862 O O . ALA A 1 237 ? -24.664 -23.903 -14.787 1.00 84.19 237 ALA A O 1
ATOM 1863 N N . ARG A 1 238 ? -23.182 -25.551 -14.510 1.00 82.88 238 ARG A N 1
ATOM 1864 C CA . ARG A 1 238 ? -22.510 -24.971 -13.326 1.00 82.88 238 ARG A CA 1
ATOM 1865 C C . ARG A 1 238 ? -21.795 -23.636 -13.559 1.00 82.88 238 ARG A C 1
ATOM 1867 O O . ARG A 1 238 ? -21.401 -22.993 -12.591 1.00 82.88 238 ARG A O 1
ATOM 1874 N N . LYS A 1 239 ? -21.537 -23.250 -14.813 1.00 84.38 239 LYS A N 1
ATOM 1875 C CA . LYS A 1 239 ? -20.915 -21.954 -15.141 1.00 84.38 239 LYS A CA 1
ATOM 1876 C C . LYS A 1 239 ? -21.936 -20.816 -15.221 1.00 84.38 239 LYS A C 1
ATOM 1878 O O . LYS A 1 239 ? -21.522 -19.661 -15.239 1.00 84.38 239 LYS A O 1
ATOM 1883 N N . GLN A 1 240 ? -23.230 -21.131 -15.295 1.00 84.50 240 GLN A N 1
ATOM 1884 C CA . GLN A 1 240 ? -24.300 -20.137 -15.276 1.00 84.50 240 GLN A CA 1
ATOM 1885 C C . GLN A 1 240 ? -24.534 -19.667 -13.833 1.00 84.50 240 GLN A C 1
ATOM 1887 O O . GLN A 1 240 ? -24.465 -20.469 -12.903 1.00 84.50 240 GLN A O 1
ATOM 1892 N N . ASN A 1 241 ? -24.767 -18.365 -13.648 1.00 74.50 241 ASN A N 1
ATOM 1893 C CA . ASN A 1 241 ? -25.045 -17.757 -12.348 1.00 74.50 241 ASN A CA 1
ATOM 1894 C C . ASN A 1 241 ? -26.415 -17.060 -12.405 1.00 74.50 241 ASN A C 1
ATOM 1896 O O . ASN A 1 241 ? -26.497 -16.014 -13.054 1.00 74.50 241 ASN A O 1
ATOM 1900 N N . PRO A 1 242 ? -27.455 -17.582 -11.724 1.00 75.31 242 PRO A N 1
ATOM 1901 C CA . PRO A 1 242 ? -27.494 -18.830 -10.942 1.00 75.31 242 PRO A CA 1
ATOM 1902 C C . PRO A 1 242 ? -27.479 -20.102 -11.825 1.00 75.31 242 PRO A C 1
ATOM 1904 O O . PRO A 1 242 ? -27.834 -20.026 -13.002 1.00 75.31 242 PRO A O 1
ATOM 1907 N N . PRO A 1 243 ? -27.052 -21.269 -11.298 1.00 78.00 243 PRO A N 1
ATOM 1908 C CA . PRO A 1 243 ? -27.127 -22.527 -12.036 1.00 78.00 243 PRO A CA 1
ATOM 1909 C C . PRO A 1 243 ? -28.599 -22.909 -12.284 1.00 78.00 243 PRO A C 1
ATOM 1911 O O . PRO A 1 243 ? -29.415 -22.757 -11.375 1.00 78.00 243 PRO A O 1
ATOM 1914 N N . PRO A 1 244 ? -28.949 -23.416 -13.480 1.00 77.94 244 PRO A N 1
ATOM 1915 C CA . PRO A 1 244 ? -30.330 -23.738 -13.830 1.00 77.94 244 PRO A CA 1
ATOM 1916 C C . PRO A 1 244 ? -30.850 -24.925 -13.010 1.00 77.94 244 PRO A C 1
ATOM 1918 O O . PRO A 1 244 ? -30.075 -25.802 -12.619 1.00 77.94 244 PRO A O 1
ATOM 1921 N N . ASP A 1 245 ? -32.167 -25.008 -12.811 1.00 72.44 245 ASP A N 1
ATOM 1922 C CA . ASP A 1 245 ? -32.796 -26.110 -12.063 1.00 72.44 245 ASP A CA 1
ATOM 1923 C C . ASP A 1 245 ? -32.597 -27.488 -12.699 1.00 72.44 245 ASP A C 1
ATOM 1925 O O . ASP A 1 245 ? -32.651 -28.503 -12.009 1.00 72.44 245 ASP A O 1
ATOM 1929 N N . SER A 1 246 ? -32.246 -27.521 -13.984 1.00 73.44 246 SER A N 1
ATOM 1930 C CA . SER A 1 246 ? -31.843 -28.727 -14.707 1.00 73.44 246 SER A CA 1
ATOM 1931 C C . SER A 1 246 ? -30.453 -29.264 -14.321 1.00 73.44 246 SER A C 1
ATOM 1933 O O . SER A 1 246 ? -30.043 -30.298 -14.841 1.00 73.44 246 SER A O 1
ATOM 1935 N N . CYS A 1 247 ? -29.682 -28.550 -13.491 1.00 79.88 247 CYS A N 1
ATOM 1936 C CA . CYS A 1 247 ? -28.342 -28.942 -13.051 1.00 79.88 247 CYS A CA 1
ATOM 1937 C C . CYS A 1 247 ? -28.433 -29.929 -11.882 1.00 79.88 247 CYS A C 1
ATOM 1939 O O . CYS A 1 247 ? -28.608 -29.533 -10.726 1.00 79.88 247 CYS A O 1
ATOM 1941 N N . LEU A 1 248 ? -28.273 -31.219 -12.175 1.00 79.38 248 LEU A N 1
ATOM 1942 C CA . LEU A 1 248 ? -28.383 -32.285 -11.175 1.00 79.38 248 LEU A CA 1
ATOM 1943 C C . LEU A 1 248 ? -27.247 -32.225 -10.155 1.00 79.38 248 LEU A C 1
ATOM 1945 O O . LEU A 1 248 ? -27.410 -32.589 -8.995 1.00 79.38 248 LEU A O 1
ATOM 1949 N N . THR A 1 249 ? -26.087 -31.725 -10.573 1.00 81.69 249 THR A N 1
ATOM 1950 C CA . THR A 1 249 ? -24.912 -31.665 -9.710 1.00 81.69 249 THR A CA 1
ATOM 1951 C C . THR A 1 249 ? -24.867 -30.397 -8.859 1.00 81.69 249 THR A C 1
ATOM 1953 O O . THR A 1 249 ? -23.869 -30.204 -8.173 1.00 81.69 249 THR A O 1
ATOM 1956 N N . LYS A 1 250 ? -25.888 -29.523 -8.848 1.00 80.88 250 LYS A N 1
ATOM 1957 C CA . LYS A 1 250 ? -25.847 -28.241 -8.106 1.00 80.88 250 LYS A CA 1
ATOM 1958 C C . LYS A 1 250 ? -25.557 -28.388 -6.604 1.00 80.88 250 LYS A C 1
ATOM 1960 O O . LYS A 1 250 ? -24.913 -27.515 -6.031 1.00 80.88 250 LYS A O 1
ATOM 1965 N N . SER A 1 251 ? -25.964 -29.505 -5.997 1.00 82.62 251 SER A N 1
ATOM 1966 C CA . SER A 1 251 ? -25.733 -29.829 -4.581 1.00 82.62 251 SER A CA 1
ATOM 1967 C C . SER A 1 251 ? -24.282 -30.207 -4.250 1.00 82.62 251 SER A C 1
ATOM 1969 O O . SER A 1 251 ? -23.873 -30.111 -3.096 1.00 82.62 251 SER A O 1
ATOM 1971 N N . ILE A 1 252 ? -23.480 -30.625 -5.237 1.00 85.38 252 ILE A N 1
ATOM 1972 C CA . ILE A 1 252 ? -22.116 -31.122 -5.005 1.00 85.38 252 ILE A CA 1
ATOM 1973 C C . ILE A 1 252 ? -21.127 -29.937 -4.919 1.00 85.38 252 ILE A C 1
ATOM 1975 O O . ILE A 1 252 ? -21.056 -29.130 -5.858 1.00 85.38 252 ILE A O 1
ATOM 1979 N N . PRO A 1 253 ? -20.278 -29.842 -3.878 1.00 88.00 253 PRO A N 1
ATOM 1980 C CA . PRO A 1 253 ? -19.261 -28.799 -3.761 1.00 88.00 253 PRO A CA 1
ATOM 1981 C C . PRO A 1 253 ? -18.330 -28.707 -4.982 1.00 88.00 253 PRO A C 1
ATOM 1983 O O . PRO A 1 253 ? -17.997 -29.700 -5.634 1.00 88.00 253 PRO A O 1
ATOM 1986 N N . LYS A 1 254 ? -17.851 -27.496 -5.299 1.00 86.69 254 LYS A N 1
ATOM 1987 C CA . LYS A 1 254 ? -16.996 -27.242 -6.479 1.00 86.69 254 LYS A CA 1
ATOM 1988 C C . LYS A 1 254 ? -15.716 -28.089 -6.495 1.00 86.69 254 LYS A C 1
ATOM 1990 O O . LYS A 1 254 ? -15.312 -28.543 -7.563 1.00 86.69 254 LYS A O 1
ATOM 1995 N N . HIS A 1 255 ? -15.087 -28.291 -5.339 1.00 86.44 255 HIS A N 1
ATOM 1996 C CA . HIS A 1 255 ? -13.841 -29.051 -5.224 1.00 86.44 255 HIS A CA 1
ATOM 1997 C C . HIS A 1 255 ? -14.061 -30.561 -5.426 1.00 86.44 255 HIS A C 1
ATOM 1999 O O . HIS A 1 255 ? -13.286 -31.184 -6.147 1.00 86.44 255 HIS A O 1
ATOM 2005 N N . GLU A 1 256 ? -15.148 -31.129 -4.892 1.00 87.75 256 GLU A N 1
ATOM 2006 C CA . GLU A 1 256 ? -15.501 -32.543 -5.095 1.00 87.75 256 GLU A CA 1
ATOM 2007 C C . GLU A 1 256 ? -15.828 -32.840 -6.564 1.00 87.75 256 GLU A C 1
ATOM 2009 O O . GLU A 1 256 ? -15.354 -33.825 -7.126 1.00 87.75 256 GLU A O 1
ATOM 2014 N N . TRP A 1 257 ? -16.574 -31.947 -7.225 1.00 89.19 257 TRP A N 1
ATOM 2015 C CA . TRP A 1 257 ? -16.879 -32.078 -8.652 1.00 89.19 257 TRP A CA 1
ATOM 2016 C C . TRP A 1 257 ? -15.624 -32.026 -9.532 1.00 89.19 257 TRP A C 1
ATOM 2018 O O . TRP A 1 257 ? -15.478 -32.805 -10.477 1.00 89.19 257 TRP A O 1
ATOM 2028 N N . LEU A 1 258 ? -14.688 -31.125 -9.211 1.00 87.69 258 LEU A N 1
ATOM 2029 C CA . LEU A 1 258 ? -13.404 -31.042 -9.906 1.00 87.69 258 LEU A CA 1
ATOM 2030 C C . LEU A 1 258 ? -12.584 -32.323 -9.722 1.00 87.69 258 LEU A C 1
ATOM 2032 O O . LEU A 1 258 ? -12.044 -32.826 -10.705 1.00 87.69 258 LEU A O 1
ATOM 2036 N N . ALA A 1 259 ? -12.534 -32.872 -8.506 1.00 87.88 259 ALA A N 1
ATOM 2037 C CA . ALA A 1 259 ? -11.837 -34.124 -8.219 1.00 87.88 259 ALA A CA 1
ATOM 2038 C C . ALA A 1 259 ? -12.448 -35.318 -8.973 1.00 87.88 259 ALA A C 1
ATOM 2040 O O . ALA A 1 259 ? -11.719 -36.116 -9.561 1.00 87.88 259 ALA A O 1
ATOM 2041 N N . ALA A 1 260 ? -13.779 -35.416 -9.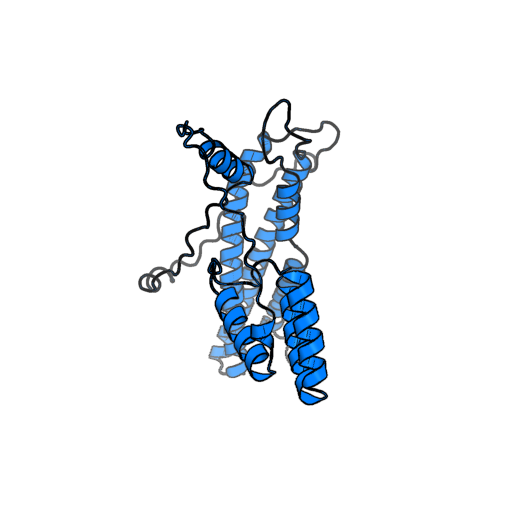030 1.00 87.69 260 ALA A N 1
ATOM 2042 C CA . ALA A 1 260 ? -14.464 -36.471 -9.775 1.00 87.69 260 ALA A CA 1
ATOM 2043 C C . ALA A 1 260 ? -14.164 -36.399 -11.282 1.00 87.69 260 ALA A C 1
ATOM 2045 O O . ALA A 1 260 ? -13.861 -37.417 -11.909 1.00 87.69 260 ALA A O 1
ATOM 2046 N N . LYS A 1 261 ? -14.169 -35.189 -11.860 1.00 89.50 261 LYS A N 1
ATOM 2047 C CA . LYS A 1 261 ? -13.841 -34.968 -13.275 1.00 89.50 261 LYS A CA 1
ATOM 2048 C C . LYS A 1 261 ? -12.394 -35.341 -13.599 1.00 89.50 261 LYS A C 1
ATOM 2050 O O . LYS A 1 261 ? -12.151 -36.032 -14.589 1.00 89.50 261 LYS A O 1
ATOM 2055 N N . THR A 1 262 ? -11.436 -34.883 -12.795 1.00 87.38 262 THR A N 1
ATOM 2056 C CA . THR A 1 262 ? -10.011 -35.161 -13.034 1.00 87.38 262 THR A CA 1
ATOM 2057 C C . THR A 1 262 ? -9.696 -36.641 -12.851 1.00 87.38 262 THR A C 1
ATOM 2059 O O . THR A 1 262 ? -8.945 -37.211 -13.643 1.00 87.38 262 THR A O 1
ATOM 2062 N N . LEU A 1 263 ? -10.314 -37.300 -11.865 1.00 87.38 263 LEU A N 1
ATOM 2063 C CA . LEU A 1 263 ? -10.164 -38.736 -11.646 1.00 87.38 263 LEU A CA 1
ATOM 2064 C C . LEU A 1 263 ? -10.728 -39.538 -12.821 1.00 87.38 263 LEU A C 1
ATOM 2066 O O . LEU A 1 263 ? -10.037 -40.436 -13.307 1.00 87.38 263 LEU A O 1
ATOM 2070 N N . PHE A 1 264 ? -11.921 -39.183 -13.310 1.00 88.62 264 PHE A N 1
ATOM 2071 C CA . PHE A 1 264 ? -12.520 -39.805 -14.490 1.00 88.62 264 PHE A CA 1
ATOM 2072 C C . PHE A 1 264 ? -11.601 -39.662 -15.710 1.00 88.62 264 PHE A C 1
ATOM 2074 O O . PHE A 1 264 ? -11.201 -40.667 -16.288 1.00 88.62 264 PHE A O 1
ATOM 2081 N N . GLN A 1 265 ? -11.152 -38.444 -16.036 1.00 86.69 265 GLN A N 1
ATOM 2082 C CA . GLN A 1 265 ? -10.245 -38.198 -17.168 1.00 86.69 265 GLN A CA 1
ATOM 2083 C C . GLN A 1 265 ? -8.913 -38.956 -17.052 1.00 86.69 265 GLN A C 1
ATOM 2085 O O . GLN A 1 265 ? -8.439 -39.519 -18.033 1.00 86.69 265 GLN A O 1
ATOM 2090 N N . ARG A 1 266 ? -8.324 -39.032 -15.853 1.00 86.38 266 ARG A N 1
ATOM 2091 C CA . ARG A 1 266 ? -7.063 -39.757 -15.624 1.00 86.38 266 ARG A CA 1
ATOM 2092 C C . ARG A 1 266 ? -7.216 -41.271 -15.783 1.00 86.38 266 ARG A C 1
ATOM 2094 O O . ARG A 1 266 ? -6.286 -41.942 -16.224 1.00 86.38 266 ARG A O 1
ATOM 2101 N N . LYS A 1 267 ? -8.353 -41.828 -15.358 1.00 85.38 267 LYS A N 1
ATOM 2102 C CA . LYS A 1 267 ? -8.622 -43.273 -15.425 1.00 85.38 267 LYS A CA 1
ATOM 2103 C C . LYS A 1 267 ? -9.127 -43.709 -16.798 1.00 85.38 267 LYS A C 1
ATOM 2105 O O . LYS A 1 267 ? -8.864 -44.845 -17.173 1.00 85.38 267 LYS A O 1
ATOM 2110 N N . MET A 1 268 ? -9.740 -42.805 -17.559 1.00 83.25 268 MET A N 1
ATOM 2111 C CA . MET A 1 268 ? -10.179 -43.033 -18.937 1.00 83.25 268 MET A CA 1
ATOM 2112 C C . MET A 1 268 ? -9.059 -43.531 -19.861 1.00 83.25 268 MET A C 1
ATOM 2114 O O . MET A 1 268 ? -9.314 -44.393 -20.691 1.00 83.25 268 MET A O 1
ATOM 2118 N N . SER A 1 269 ? -7.823 -43.047 -19.692 1.00 78.62 269 SER A N 1
ATOM 2119 C CA . SER A 1 269 ? -6.672 -43.478 -20.503 1.00 78.62 269 SER A CA 1
ATOM 2120 C C . SER A 1 269 ? -6.120 -44.860 -20.138 1.00 78.62 269 SER A C 1
ATOM 2122 O O . SER A 1 269 ? -5.348 -45.413 -20.909 1.00 78.62 269 SER A O 1
ATOM 2124 N N . LYS A 1 270 ? -6.451 -45.390 -18.951 1.00 82.00 270 LYS A N 1
ATOM 2125 C CA . LYS A 1 270 ? -5.907 -46.662 -18.445 1.00 82.00 270 LYS A CA 1
ATOM 2126 C C . LYS A 1 270 ? -6.941 -47.785 -18.458 1.00 82.00 270 LYS A C 1
ATOM 2128 O O . LYS A 1 270 ? -6.632 -48.864 -18.926 1.00 82.00 270 LYS A O 1
ATOM 2133 N N . ASP A 1 271 ? -8.141 -47.522 -17.936 1.00 87.75 271 ASP A N 1
ATOM 2134 C CA . ASP A 1 271 ? -9.225 -48.499 -17.772 1.00 87.75 271 ASP A CA 1
ATOM 2135 C C . ASP A 1 271 ? -10.598 -47.790 -17.878 1.00 87.75 271 ASP A C 1
ATOM 2137 O O . ASP A 1 271 ? -11.115 -47.292 -16.865 1.00 87.75 271 ASP A O 1
ATOM 2141 N N . PRO A 1 272 ? -11.235 -47.740 -19.064 1.00 83.25 272 PRO A N 1
ATOM 2142 C CA . PRO A 1 272 ? -12.479 -46.989 -19.264 1.00 83.25 272 PRO A CA 1
ATOM 2143 C C . PRO A 1 272 ? -13.666 -47.575 -18.480 1.00 83.25 272 PRO A C 1
ATOM 2145 O O . PRO A 1 272 ? -14.459 -46.828 -17.906 1.00 83.25 272 PRO A O 1
ATOM 2148 N N . ALA A 1 273 ? -13.751 -48.905 -18.357 1.00 83.25 273 ALA A N 1
ATOM 2149 C CA . ALA A 1 273 ? -14.814 -49.574 -17.601 1.00 83.25 273 ALA A CA 1
ATOM 2150 C C . ALA A 1 273 ? -14.732 -49.288 -16.088 1.00 83.25 273 ALA A C 1
ATOM 2152 O O . ALA A 1 273 ? -15.742 -49.016 -15.434 1.00 83.25 273 ALA A O 1
ATOM 2153 N N . LYS A 1 274 ? -13.518 -49.273 -15.515 1.00 84.62 274 LYS A N 1
ATOM 2154 C CA . LYS A 1 274 ? -13.319 -48.913 -14.100 1.00 84.62 274 LYS A CA 1
ATOM 2155 C C . LYS A 1 274 ? -13.571 -47.425 -13.860 1.00 84.62 274 LYS A C 1
ATOM 2157 O O . LYS A 1 274 ? -14.124 -47.072 -12.820 1.00 84.62 274 LYS A O 1
ATOM 2162 N N . ALA A 1 275 ? -13.195 -46.559 -14.806 1.00 84.69 275 ALA A N 1
ATOM 2163 C CA . ALA A 1 275 ? -13.472 -45.124 -14.731 1.00 84.69 275 ALA A CA 1
ATOM 2164 C C . ALA A 1 275 ? -14.982 -44.845 -14.659 1.00 84.69 275 ALA A C 1
ATOM 2166 O O . ALA A 1 275 ? -15.416 -44.076 -13.800 1.00 84.69 275 ALA A O 1
ATOM 2167 N N . LEU A 1 276 ? -15.775 -45.525 -15.497 1.00 85.12 276 LEU A N 1
ATOM 2168 C CA . LEU A 1 276 ? -17.236 -45.446 -15.482 1.00 85.12 276 LEU A CA 1
ATOM 2169 C C . LEU A 1 276 ? -17.809 -45.913 -14.143 1.00 85.12 276 LEU A C 1
ATOM 2171 O O . LEU A 1 276 ? -18.573 -45.176 -13.527 1.00 85.12 276 LEU A O 1
ATOM 2175 N N . ASN A 1 277 ? -17.400 -47.084 -13.647 1.00 85.00 277 ASN A N 1
ATOM 2176 C CA . ASN A 1 277 ? -17.919 -47.625 -12.386 1.00 85.00 277 ASN A CA 1
ATOM 2177 C C . ASN A 1 277 ? -17.635 -46.715 -11.182 1.00 85.00 277 ASN A C 1
ATOM 2179 O O . ASN A 1 277 ? -18.511 -46.513 -10.343 1.00 85.00 277 ASN A O 1
ATOM 2183 N N . ILE A 1 278 ? -16.431 -46.140 -11.095 1.00 85.44 278 ILE A N 1
ATOM 2184 C CA . ILE A 1 278 ? -16.074 -45.209 -10.014 1.00 85.44 278 ILE A CA 1
ATOM 2185 C C . ILE A 1 278 ? -16.902 -43.924 -10.118 1.00 85.44 278 ILE A C 1
ATOM 2187 O O . ILE A 1 278 ? -17.434 -43.453 -9.114 1.00 85.44 278 ILE A O 1
ATOM 2191 N N . PHE A 1 279 ? -17.039 -43.373 -11.327 1.00 86.75 279 PHE A N 1
ATOM 2192 C CA . PHE A 1 279 ? -17.812 -42.154 -11.548 1.00 86.75 279 PHE A CA 1
ATOM 2193 C C . PHE A 1 279 ? -19.304 -42.366 -11.264 1.00 86.75 279 PHE A C 1
ATOM 2195 O O . PHE A 1 279 ? -19.908 -41.563 -10.559 1.00 86.75 279 PHE A O 1
ATOM 2202 N N . ARG A 1 280 ? -19.887 -43.487 -11.707 1.00 84.56 280 ARG A N 1
ATOM 2203 C CA . ARG A 1 280 ? -21.280 -43.855 -11.418 1.00 84.56 280 ARG A CA 1
ATOM 2204 C C . ARG A 1 280 ? -21.524 -43.985 -9.915 1.00 84.56 280 ARG A C 1
ATOM 2206 O O . ARG A 1 280 ? -22.471 -43.390 -9.414 1.00 84.56 280 ARG A O 1
ATOM 2213 N N . LYS A 1 281 ? -20.641 -44.679 -9.184 1.00 85.62 281 LYS A N 1
ATOM 2214 C CA . LYS A 1 281 ? -20.719 -44.786 -7.714 1.00 85.62 281 LYS A CA 1
ATOM 2215 C C . LYS A 1 281 ? -20.660 -43.418 -7.031 1.00 85.62 281 LYS A C 1
ATOM 2217 O O . LYS A 1 281 ? -21.438 -43.167 -6.117 1.00 85.62 281 LYS A O 1
ATOM 2222 N N . PHE A 1 282 ? -19.779 -42.530 -7.491 1.00 86.69 282 PHE A N 1
ATOM 2223 C CA . PHE A 1 282 ? -19.666 -41.172 -6.957 1.00 86.69 282 PHE A CA 1
ATOM 2224 C C . PHE A 1 282 ? -20.951 -40.356 -7.165 1.00 86.69 282 PHE A C 1
ATOM 2226 O O . PHE A 1 282 ? -21.441 -39.742 -6.221 1.00 86.69 282 PHE A O 1
ATOM 2233 N N . ILE A 1 283 ? -21.514 -40.370 -8.378 1.00 84.75 283 ILE A N 1
ATOM 2234 C CA . ILE A 1 283 ? -22.741 -39.628 -8.701 1.00 84.75 283 ILE A CA 1
ATOM 2235 C C . ILE A 1 283 ? -23.932 -40.174 -7.917 1.00 84.75 283 ILE A C 1
ATOM 2237 O O . ILE A 1 283 ? -24.660 -39.399 -7.303 1.00 84.75 283 ILE A O 1
ATOM 2241 N N . VAL A 1 284 ? -24.092 -41.498 -7.875 1.00 82.81 284 VAL A N 1
ATOM 2242 C CA . VAL A 1 284 ? -25.165 -42.137 -7.107 1.00 82.81 284 VAL A CA 1
ATOM 2243 C C . VAL A 1 284 ? -25.057 -41.786 -5.624 1.00 82.81 284 VAL A C 1
ATOM 2245 O O . VAL A 1 284 ? -26.049 -41.367 -5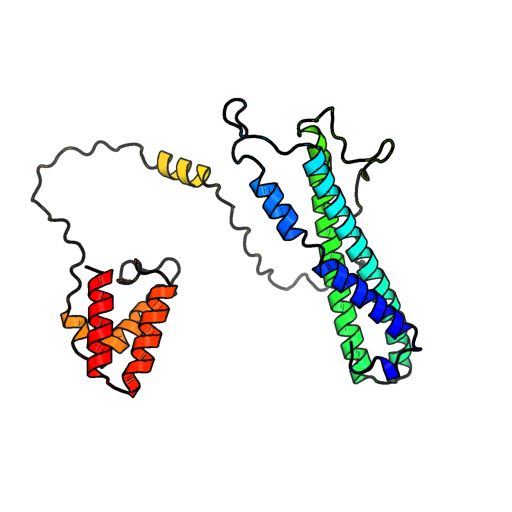.050 1.00 82.81 284 VAL A O 1
ATOM 2248 N N . SER A 1 285 ? -23.861 -41.848 -5.029 1.00 83.75 285 SER A N 1
ATOM 2249 C CA . SER A 1 285 ? -23.661 -41.533 -3.605 1.00 83.75 285 SER A CA 1
ATOM 2250 C C . SER A 1 285 ? -23.939 -40.074 -3.230 1.00 83.75 285 SER A C 1
ATOM 2252 O O . SER A 1 285 ? -24.087 -39.780 -2.047 1.00 83.75 285 SER A O 1
ATOM 2254 N N . LYS A 1 286 ? -23.893 -39.148 -4.192 1.00 81.06 286 LYS A N 1
ATOM 2255 C CA . LYS A 1 286 ? -24.028 -37.707 -3.935 1.00 81.06 286 LYS A CA 1
ATOM 2256 C C . LYS A 1 286 ? -25.380 -37.134 -4.366 1.00 81.06 286 LYS A C 1
ATOM 2258 O O . LYS A 1 286 ? -25.692 -36.009 -3.979 1.00 81.06 286 LYS A O 1
ATOM 2263 N N . ILE A 1 287 ? -26.139 -37.860 -5.190 1.00 75.75 287 ILE A N 1
ATOM 2264 C CA . ILE A 1 287 ? -27.447 -37.433 -5.712 1.00 75.75 287 ILE A CA 1
ATOM 2265 C C . ILE A 1 287 ? -28.608 -38.244 -5.110 1.00 75.75 287 ILE A C 1
ATOM 2267 O O . ILE A 1 287 ? -29.678 -37.665 -4.919 1.00 75.75 287 ILE A O 1
ATOM 2271 N N . LYS A 1 288 ? -28.430 -39.544 -4.818 1.00 64.00 288 LYS A N 1
ATOM 2272 C CA . LYS A 1 288 ? -29.399 -40.329 -4.029 1.00 64.00 288 LYS A CA 1
ATOM 2273 C C . LYS A 1 288 ? -29.172 -40.108 -2.538 1.00 64.00 288 LYS A C 1
ATOM 2275 O O . LYS A 1 288 ? -30.199 -40.039 -1.826 1.00 64.00 288 LYS A O 1
#

Sequence (288 aa):
MARRKNSFRNMPGFRAVCKLNSALCRLLRLDLARDLVQFRGALPDVCDEDLGGAMPTRSSFEYILVRLLGFYHLHERIRECCLTAASYFTQLLRNNFFMDFITLLIAAIAKINKLSSLQASKSASLYNKLRPQVASFPLVAKHKFLAEGQELPAKLEPLKSSPNQTKADSNTPDLVLKPKKVVTKMEIAKLEAKSDVGTVIARKEAPSEVLSKPKFNEEVLATVADAQRFIVRESKARKQNPPPDSCLTKSIPKHEWLAAKTLFQRKMSKDPAKALNIFRKFIVSKIK

Radius of gyration: 30.39 Å; Cα contacts (8 Å, |Δi|>4): 195; chains: 1; bounding box: 86×69×58 Å

Solvent-accessible surface area (backbone atoms only — not comparable to full-atom values): 17345 Å² total; per-residue (Å²): 121,78,94,54,46,82,83,39,65,86,38,68,37,50,51,28,48,52,52,30,50,54,45,51,54,52,50,70,69,57,54,59,67,58,55,51,51,53,51,57,70,47,44,60,96,51,92,41,95,92,74,40,57,82,66,59,43,32,43,61,51,50,50,53,53,51,52,46,49,53,51,27,55,48,26,52,52,35,34,52,26,30,52,56,21,42,56,46,45,51,56,42,45,76,68,68,50,64,51,76,62,47,53,55,48,44,54,52,37,51,52,51,32,56,52,29,45,54,50,26,27,50,42,20,53,51,47,54,64,51,58,76,53,54,77,80,36,55,80,54,94,91,56,72,72,60,59,93,93,60,75,80,77,90,66,55,79,54,63,77,70,74,84,88,61,83,82,75,70,87,84,60,89,76,84,68,73,70,79,74,79,80,74,47,77,61,55,54,51,52,52,55,58,66,69,67,68,84,76,90,72,81,88,72,84,78,78,91,75,74,86,70,69,83,76,79,64,72,72,67,56,72,45,67,69,38,45,51,54,47,53,54,52,48,57,54,34,66,69,39,90,76,56,52,92,87,38,82,63,71,85,56,54,74,66,60,54,50,51,52,52,52,50,34,62,63,29,48,80,77,41,51,70,60,23,44,54,53,51,51,52,53,50,48,74,74,67,109